Protein AF-A0A1I2QEJ7-F1 (afdb_monomer)

Nearest PDB structures (foldseek):
  2hfv-assembly1_A  TM=5.254E-01  e=1.452E+00  Pseudomonas aeruginosa
  4cnz-assembly2_F  TM=3.895E-01  e=4.460E-01  Azospirillum brasilense
  3ncp-assembly2_B  TM=3.970E-01  e=1.160E+00  Archaeoglobus fulgidus
  3ta1-assembly1_C  TM=3.202E-01  e=7.397E-01  Archaeoglobus fulgidus DSM 4304

Secondary structure (DSSP, 8-state):
--GGG---PPPPPP------------HHHHHHHHHHHHHHHHHT--SHHHHHHHHHHHHHHHHHS-GGGPPP-HHHHHHHHHHHHHHHHHHHTPEEEEEEETTTTEEEEEEE-TT-TT------B-HHHHHHHHHH-TT----HHHHHHHHHHHHHHHTT--HHHHHHHHHHHHHHHHTT-TTS---EEEEEEESSHHHHHHHHHHHHHTT-EEPTTSPPTT-----TT--EEEEEEE-SS--SHHHHHHHHHHHHHHHHHTTEEEEEEE-

Sequence (271 aa):
MDISDFKNFPPEPSMDEPEYVVSELTHGQATLRRRALATAEKLGLVALEDVDDYFFTSRDAWLENPREQRPDPSDLIATIAVIAGELLGQEALLSPYNYWDEETTKERYMLHNPQHPTGIEDLYFFPIEAVRQRWFEDGDTKGPRHWVENALKLIYGEVNADPAVLAEDRLELAELAARGNLEKRLRQTHSFEFRDRLNAIAAWEALSIHGWQLVEGQPALMDPVREMDELWSLKVYREDLPINAETIAAQRRVCSRVACNYYGLYEGWRL

Structure (mmCIF, N/CA/C/O backbone):
data_AF-A0A1I2QEJ7-F1
#
_entry.id   AF-A0A1I2QEJ7-F1
#
loop_
_atom_site.group_PDB
_atom_site.id
_atom_site.type_symbol
_atom_site.label_atom_id
_atom_site.label_alt_id
_atom_site.label_comp_id
_atom_site.label_asym_id
_atom_site.label_entity_id
_atom_site.label_seq_id
_atom_site.pdbx_PDB_ins_code
_atom_site.Cartn_x
_atom_site.Cartn_y
_atom_site.Cartn_z
_atom_site.occupancy
_atom_site.B_iso_or_equiv
_atom_site.auth_seq_id
_atom_site.auth_comp_id
_atom_site.auth_asym_id
_atom_site.auth_atom_id
_atom_site.pdbx_PDB_model_num
ATOM 1 N N . MET A 1 1 ? 24.298 -27.618 8.935 1.00 41.22 1 MET A N 1
ATOM 2 C CA . MET A 1 1 ? 24.908 -26.348 8.503 1.00 41.22 1 MET A CA 1
ATOM 3 C C . MET A 1 1 ? 25.017 -25.522 9.773 1.00 41.22 1 MET A C 1
ATOM 5 O O . MET A 1 1 ? 24.005 -25.376 10.446 1.00 41.22 1 MET A O 1
ATOM 9 N N . ASP A 1 2 ? 26.246 -25.236 10.197 1.00 27.92 2 ASP A N 1
ATOM 10 C CA . ASP A 1 2 ? 26.613 -24.764 11.541 1.00 27.92 2 ASP A CA 1
ATOM 11 C C . ASP A 1 2 ? 26.601 -23.221 11.590 1.00 27.92 2 ASP A C 1
ATOM 13 O O . ASP A 1 2 ? 26.910 -22.574 10.595 1.00 27.92 2 ASP A O 1
ATOM 17 N N . ILE A 1 3 ? 26.197 -22.633 12.719 1.00 32.03 3 ILE A N 1
ATOM 18 C CA . ILE A 1 3 ? 25.907 -21.188 12.899 1.00 32.03 3 ILE A CA 1
ATOM 19 C C . ILE A 1 3 ? 27.194 -20.389 13.229 1.00 32.03 3 ILE A C 1
ATOM 21 O O . ILE A 1 3 ? 27.174 -19.190 13.499 1.00 32.03 3 ILE A O 1
ATOM 25 N N . SER A 1 4 ? 28.353 -21.041 13.184 1.00 34.22 4 SER A N 1
ATOM 26 C CA . SER A 1 4 ? 29.649 -20.485 13.581 1.00 34.22 4 SER A CA 1
ATOM 27 C C . SER A 1 4 ? 30.378 -19.672 12.494 1.00 34.22 4 SER A C 1
ATOM 29 O O . SER A 1 4 ? 31.362 -19.010 12.821 1.00 34.22 4 SER A O 1
ATOM 31 N N . ASP A 1 5 ? 29.864 -19.612 11.260 1.00 34.69 5 ASP A N 1
ATOM 32 C CA . ASP A 1 5 ? 30.514 -18.919 10.129 1.00 34.69 5 ASP A CA 1
ATOM 33 C C . ASP A 1 5 ? 30.155 -17.417 9.978 1.00 34.69 5 ASP A C 1
ATOM 35 O O . ASP A 1 5 ? 30.657 -16.744 9.082 1.00 34.69 5 ASP A O 1
ATOM 39 N N . PHE A 1 6 ? 29.349 -16.837 10.878 1.00 34.75 6 PHE A N 1
ATOM 40 C CA . PHE A 1 6 ? 28.924 -15.419 10.828 1.00 34.75 6 PHE A CA 1
ATOM 41 C C . PHE A 1 6 ? 29.827 -14.433 11.598 1.00 34.75 6 PHE A C 1
ATOM 43 O O . PHE A 1 6 ? 29.385 -13.368 12.028 1.00 34.75 6 PHE A O 1
ATOM 50 N N . LYS A 1 7 ? 31.110 -14.751 11.795 1.00 36.19 7 LYS A N 1
ATOM 51 C CA . LYS A 1 7 ? 32.063 -13.839 12.450 1.00 36.19 7 LYS A CA 1
ATOM 52 C C . LYS A 1 7 ? 33.085 -13.302 11.463 1.00 36.19 7 LYS A C 1
ATOM 54 O O . LYS A 1 7 ? 34.201 -13.797 11.419 1.00 36.19 7 LYS A O 1
ATOM 59 N N . ASN A 1 8 ? 32.686 -12.278 10.715 1.00 34.03 8 ASN A N 1
ATOM 60 C CA . ASN A 1 8 ? 33.567 -11.248 10.157 1.00 34.03 8 ASN A CA 1
ATOM 61 C C . ASN A 1 8 ? 32.707 -10.019 9.827 1.00 34.03 8 ASN A C 1
ATOM 63 O O . ASN A 1 8 ? 32.404 -9.751 8.669 1.00 34.03 8 ASN A O 1
ATOM 67 N N . PHE A 1 9 ? 32.271 -9.299 10.863 1.00 31.75 9 PHE A N 1
ATOM 68 C CA . PHE A 1 9 ? 31.769 -7.941 10.669 1.00 31.75 9 PHE A CA 1
ATOM 69 C C . PHE A 1 9 ? 32.972 -7.015 10.414 1.00 31.75 9 PHE A C 1
ATOM 71 O O . PHE A 1 9 ? 33.969 -7.126 11.137 1.00 31.75 9 PHE A O 1
ATOM 78 N N . PRO A 1 10 ? 32.925 -6.136 9.398 1.00 32.69 10 PRO A N 1
ATOM 79 C CA . PRO A 1 10 ? 33.902 -5.062 9.260 1.00 32.69 10 PRO A CA 1
ATOM 80 C C . PRO A 1 10 ? 33.829 -4.119 10.478 1.00 32.69 10 PRO A C 1
ATOM 82 O O . PRO A 1 10 ? 32.818 -4.114 11.184 1.00 32.69 10 PRO A O 1
ATOM 85 N N . PRO A 1 11 ? 34.902 -3.360 10.770 1.00 35.91 11 PRO A N 1
ATOM 86 C CA . PRO A 1 11 ? 34.913 -2.429 11.895 1.00 35.91 11 PRO A CA 1
ATOM 87 C C . PRO A 1 11 ? 33.771 -1.414 11.773 1.00 35.91 11 PRO A C 1
ATOM 89 O O . PRO A 1 11 ? 33.460 -0.965 10.670 1.00 35.91 11 PRO A O 1
ATOM 92 N N . GLU A 1 12 ? 33.168 -1.068 12.912 1.00 34.44 12 GLU A N 1
ATOM 93 C CA . GLU A 1 12 ? 32.132 -0.037 13.005 1.00 34.44 12 GLU A CA 1
ATOM 94 C C . GLU A 1 12 ? 32.626 1.264 12.345 1.00 34.44 12 GLU A C 1
ATOM 96 O O . GLU A 1 12 ? 33.730 1.723 12.669 1.00 34.44 12 GLU A O 1
ATOM 101 N N . PRO A 1 13 ? 31.861 1.858 11.408 1.00 34.09 13 PRO A N 1
ATOM 102 C CA . PRO A 1 13 ? 32.210 3.159 10.860 1.00 34.09 13 PRO A CA 1
ATOM 103 C C . PRO A 1 13 ? 32.163 4.209 11.976 1.00 34.09 13 PRO A C 1
ATOM 105 O O . PRO A 1 13 ? 31.291 4.176 12.847 1.00 34.09 13 PRO A O 1
ATOM 108 N N . SER A 1 14 ? 33.136 5.123 11.975 1.00 34.66 14 SER A N 1
ATOM 109 C CA . SER A 1 14 ? 33.204 6.203 12.955 1.00 34.66 14 SER A CA 1
ATOM 110 C C . SER A 1 14 ? 31.951 7.072 12.878 1.00 34.66 14 SER A C 1
ATOM 112 O O . SER A 1 14 ? 31.493 7.426 11.794 1.00 34.66 14 SER A O 1
ATOM 114 N N . MET A 1 15 ? 31.415 7.430 14.046 1.00 33.62 15 MET A N 1
ATOM 115 C CA . MET A 1 15 ? 30.306 8.373 14.208 1.00 33.62 15 MET A CA 1
ATOM 116 C C . MET A 1 15 ? 30.767 9.818 13.980 1.00 33.62 15 MET A C 1
ATOM 118 O O . MET A 1 15 ? 30.670 10.655 14.875 1.00 33.62 15 MET A O 1
ATOM 122 N N . ASP A 1 16 ? 31.296 10.103 12.796 1.00 34.34 16 ASP A N 1
ATOM 123 C CA . ASP A 1 16 ? 31.292 11.466 12.283 1.00 34.34 16 ASP A CA 1
ATOM 124 C C . ASP A 1 16 ? 30.009 11.588 11.458 1.00 34.34 16 ASP A C 1
ATOM 126 O O . ASP A 1 16 ? 29.824 10.858 10.484 1.00 34.34 16 ASP A O 1
ATOM 130 N N . GLU A 1 17 ? 29.076 12.428 11.917 1.00 34.88 17 GLU A N 1
ATOM 131 C CA . GLU A 1 17 ? 27.811 12.687 11.223 1.00 34.88 17 GLU A CA 1
ATOM 132 C C . GLU A 1 17 ? 28.112 13.002 9.750 1.00 34.88 17 GLU A C 1
ATOM 134 O O . GLU A 1 17 ? 28.836 13.968 9.484 1.00 34.88 17 GLU A O 1
ATOM 139 N N . PRO A 1 18 ? 27.611 12.214 8.779 1.00 34.72 18 PRO A N 1
ATOM 140 C CA . PRO A 1 18 ? 27.784 12.582 7.390 1.00 34.72 18 PRO A CA 1
ATOM 141 C C . PRO A 1 18 ? 27.048 13.904 7.193 1.00 34.72 18 PRO A C 1
ATOM 143 O O . PRO A 1 18 ? 25.833 13.991 7.387 1.00 34.72 18 PRO A O 1
ATOM 146 N N . GLU A 1 19 ? 27.791 14.953 6.835 1.00 28.42 19 GLU A N 1
ATOM 147 C CA . GLU A 1 19 ? 27.208 16.165 6.280 1.00 28.42 19 GLU A CA 1
ATOM 148 C C . GLU A 1 19 ? 26.359 15.731 5.082 1.00 28.42 19 GLU A C 1
ATOM 150 O O . GLU A 1 19 ? 26.877 15.379 4.021 1.00 28.42 19 GLU A O 1
ATOM 155 N N . TYR A 1 20 ? 25.038 15.701 5.274 1.00 32.94 20 TYR A N 1
ATOM 156 C CA . TYR A 1 20 ? 24.072 15.448 4.218 1.00 32.94 20 TYR A CA 1
ATOM 157 C C . TYR A 1 20 ? 24.169 16.592 3.215 1.00 32.94 20 TYR A C 1
ATOM 159 O O . TYR A 1 20 ? 23.472 17.605 3.306 1.00 32.94 20 TYR A O 1
ATOM 167 N N . VAL A 1 21 ? 25.047 16.434 2.230 1.00 28.61 21 VAL A N 1
ATOM 168 C CA . VAL A 1 21 ? 25.004 17.243 1.025 1.00 28.61 21 VAL A CA 1
ATOM 169 C C . VAL A 1 21 ? 23.739 16.813 0.295 1.00 28.61 21 VAL A C 1
ATOM 171 O O . VAL A 1 21 ? 23.721 15.820 -0.429 1.00 28.61 21 VAL A O 1
ATOM 174 N N . VAL A 1 22 ? 22.656 17.566 0.502 1.00 33.12 22 VAL A N 1
ATOM 175 C CA . VAL A 1 22 ? 21.496 17.585 -0.395 1.00 33.12 22 VAL A CA 1
ATOM 176 C C . VAL A 1 22 ? 22.000 18.149 -1.722 1.00 33.12 22 VAL A C 1
ATOM 178 O O . VAL A 1 22 ? 21.891 19.336 -2.016 1.00 33.12 22 VAL A O 1
ATOM 181 N N . SER A 1 23 ? 22.679 17.292 -2.477 1.00 33.88 23 SER A N 1
ATOM 182 C CA . SER A 1 23 ? 23.228 17.593 -3.785 1.00 33.88 23 SER A CA 1
ATOM 183 C C . SER A 1 23 ? 22.056 17.764 -4.737 1.00 33.88 23 SER A C 1
ATOM 185 O O . SER A 1 23 ? 21.349 16.810 -5.062 1.00 33.88 23 SER A O 1
ATOM 187 N N . GLU A 1 24 ? 21.854 19.000 -5.173 1.00 32.59 24 GLU A N 1
ATOM 188 C CA . GLU A 1 24 ? 20.934 19.390 -6.230 1.00 32.59 24 GLU A CA 1
ATOM 189 C C . GLU A 1 24 ? 21.011 18.416 -7.424 1.00 32.59 24 GLU A C 1
ATOM 191 O O . GLU A 1 24 ? 22.036 18.309 -8.090 1.00 32.59 24 GLU A O 1
ATOM 196 N N . LEU A 1 25 ? 19.905 17.719 -7.706 1.00 41.44 25 LEU A N 1
ATOM 197 C CA . LEU A 1 25 ? 19.527 17.194 -9.027 1.00 41.44 25 LEU A CA 1
ATOM 198 C C . LEU A 1 25 ? 20.670 16.639 -9.909 1.00 41.44 25 LEU A C 1
ATOM 200 O O . LEU A 1 25 ? 21.097 17.285 -10.871 1.00 41.44 25 LEU A O 1
ATOM 204 N N . THR A 1 26 ? 21.036 15.367 -9.754 1.00 39.75 26 THR A N 1
ATOM 205 C CA . THR A 1 26 ? 21.699 14.638 -10.848 1.00 39.75 26 THR A CA 1
ATOM 206 C C . THR A 1 26 ? 20.655 14.222 -11.890 1.00 39.75 26 THR A C 1
ATOM 208 O O . THR A 1 26 ? 20.053 13.160 -11.842 1.00 39.75 26 THR A O 1
ATOM 211 N N . HIS A 1 27 ? 20.415 15.132 -12.836 1.00 48.50 27 HIS A N 1
ATOM 212 C CA . HIS A 1 27 ? 19.558 15.140 -14.040 1.00 48.50 27 HIS A CA 1
ATOM 213 C C . HIS A 1 27 ? 19.049 13.815 -14.686 1.00 48.50 27 HIS A C 1
ATOM 215 O O . HIS A 1 27 ? 18.082 13.860 -15.450 1.00 48.50 27 HIS A O 1
ATOM 221 N N . GLY A 1 28 ? 19.663 12.652 -14.452 1.00 51.22 28 GLY A N 1
ATOM 222 C CA . GLY A 1 28 ? 19.376 11.387 -15.139 1.00 51.22 28 GLY A CA 1
ATOM 223 C C . GLY A 1 28 ? 18.109 10.668 -14.661 1.00 51.22 28 GLY A C 1
ATOM 224 O O . GLY A 1 28 ? 17.221 10.396 -15.472 1.00 51.22 28 GLY A O 1
ATOM 225 N N . GLN A 1 29 ? 17.971 10.386 -13.359 1.00 51.00 29 GLN A N 1
ATOM 226 C CA . GLN A 1 29 ? 16.842 9.585 -12.855 1.00 51.00 29 GLN A CA 1
ATOM 227 C C . GLN A 1 29 ? 15.566 10.385 -12.593 1.00 51.00 29 GLN A C 1
ATOM 229 O O . GLN A 1 29 ? 14.473 9.873 -12.824 1.00 51.00 29 GLN A O 1
ATOM 234 N N . ALA A 1 30 ? 15.667 11.675 -12.256 1.00 57.03 30 ALA A N 1
ATOM 235 C CA . ALA A 1 30 ? 14.510 12.575 -12.296 1.00 57.03 30 ALA A CA 1
ATOM 236 C C . ALA A 1 30 ? 13.881 12.620 -13.707 1.00 57.03 30 ALA A C 1
ATOM 238 O O . ALA A 1 30 ? 12.660 12.714 -13.856 1.00 57.03 30 ALA A O 1
ATOM 239 N N . THR A 1 31 ? 14.712 12.490 -14.750 1.00 68.88 31 THR A N 1
ATOM 240 C CA . THR A 1 31 ? 14.261 12.365 -16.141 1.00 68.88 31 THR A CA 1
ATOM 241 C C . THR A 1 31 ? 13.668 10.984 -16.423 1.00 68.88 31 THR A C 1
ATOM 243 O O . THR A 1 31 ? 12.624 10.910 -17.068 1.00 68.88 31 THR A O 1
ATOM 246 N N . LEU A 1 32 ? 14.277 9.904 -15.923 1.00 71.44 32 LEU A N 1
ATOM 247 C CA . LEU A 1 32 ? 13.747 8.540 -16.037 1.00 71.44 32 LEU A CA 1
ATOM 248 C C . LEU A 1 32 ? 12.362 8.416 -15.391 1.00 71.44 32 LEU A C 1
ATOM 250 O O . LEU A 1 32 ? 11.426 7.993 -16.060 1.00 71.44 32 LEU A O 1
ATOM 254 N N . ARG A 1 33 ? 12.204 8.864 -14.138 1.00 76.88 33 ARG A N 1
ATOM 255 C CA . ARG A 1 33 ? 10.925 8.843 -13.420 1.00 76.88 33 ARG A CA 1
ATOM 256 C C . ARG A 1 33 ? 9.857 9.638 -14.161 1.00 76.88 33 ARG A C 1
ATOM 258 O O . ARG A 1 33 ? 8.766 9.135 -14.403 1.00 76.88 33 ARG A O 1
ATOM 265 N N . ARG A 1 34 ? 10.186 10.855 -14.608 1.00 79.88 34 ARG A N 1
ATOM 266 C CA . ARG A 1 34 ? 9.265 11.692 -15.393 1.00 79.88 34 ARG A CA 1
ATOM 267 C C . ARG A 1 34 ? 8.860 11.029 -16.714 1.00 79.88 34 ARG A C 1
ATOM 269 O O . ARG A 1 34 ? 7.690 11.076 -17.078 1.00 79.88 34 ARG A O 1
ATOM 276 N N . ARG A 1 35 ? 9.804 10.411 -17.432 1.00 81.81 35 ARG A N 1
ATOM 277 C CA . ARG A 1 35 ? 9.529 9.678 -18.682 1.00 81.81 35 ARG A CA 1
ATOM 278 C C . ARG A 1 35 ? 8.679 8.437 -18.437 1.00 81.81 35 ARG A C 1
ATOM 280 O O . ARG A 1 35 ? 7.767 8.186 -19.219 1.00 81.81 35 ARG A O 1
ATOM 287 N N . ALA A 1 36 ? 8.953 7.696 -17.369 1.00 84.12 36 ALA A N 1
ATOM 288 C CA . ALA A 1 36 ? 8.190 6.516 -16.994 1.00 84.12 36 ALA A CA 1
ATOM 289 C C . ALA A 1 36 ? 6.745 6.886 -16.641 1.00 84.12 36 ALA A C 1
ATOM 291 O O . ALA A 1 36 ? 5.826 6.284 -17.180 1.00 84.12 36 ALA A O 1
ATOM 292 N N . LEU A 1 37 ? 6.538 7.946 -15.854 1.00 82.81 37 LEU A N 1
ATOM 293 C CA . LEU A 1 37 ? 5.203 8.459 -15.528 1.00 82.81 37 LEU A CA 1
ATOM 294 C C . LEU A 1 37 ? 4.441 8.950 -16.768 1.00 82.81 37 LEU A C 1
ATOM 296 O O . LEU A 1 37 ? 3.285 8.587 -16.960 1.00 82.81 37 LEU A O 1
ATOM 300 N N . ALA A 1 38 ? 5.095 9.699 -17.662 1.00 84.88 38 ALA A N 1
ATOM 301 C CA . ALA A 1 38 ? 4.485 10.107 -18.931 1.00 84.88 38 ALA A CA 1
ATOM 302 C C . ALA A 1 38 ? 4.143 8.904 -19.832 1.00 84.88 38 ALA A C 1
ATOM 304 O O . ALA A 1 38 ? 3.171 8.926 -20.586 1.00 84.88 38 ALA A O 1
ATOM 305 N N . THR A 1 39 ? 4.948 7.840 -19.762 1.00 84.69 39 THR A N 1
ATOM 306 C CA . THR A 1 39 ? 4.696 6.586 -20.481 1.00 84.69 39 THR A CA 1
ATOM 307 C C . THR A 1 39 ? 3.512 5.840 -19.873 1.00 84.69 39 THR A C 1
ATOM 309 O O . THR A 1 39 ? 2.653 5.388 -20.623 1.00 84.69 39 THR A O 1
ATOM 312 N N . ALA A 1 40 ? 3.421 5.778 -18.543 1.00 83.38 40 ALA A N 1
ATOM 313 C CA . ALA A 1 40 ? 2.294 5.193 -17.824 1.00 83.38 40 ALA A CA 1
ATOM 314 C C . ALA A 1 40 ? 0.979 5.875 -18.201 1.00 83.38 40 ALA A C 1
ATOM 316 O O . ALA A 1 40 ? 0.029 5.201 -18.582 1.00 83.38 40 ALA A O 1
ATOM 317 N N . GLU A 1 41 ? 0.959 7.211 -18.193 1.00 84.94 41 GLU A N 1
ATOM 318 C CA . GLU A 1 41 ? -0.208 8.003 -18.586 1.00 84.94 41 GLU A CA 1
ATOM 319 C C . GLU A 1 41 ? -0.618 7.718 -20.037 1.00 84.94 41 GLU A C 1
ATOM 321 O O . GLU A 1 41 ? -1.783 7.442 -20.317 1.00 84.94 41 GLU A O 1
ATOM 326 N N . LYS A 1 42 ? 0.345 7.708 -20.967 1.00 90.19 42 LYS A N 1
ATOM 327 C CA . LYS A 1 42 ? 0.084 7.427 -22.387 1.00 90.19 42 LYS A CA 1
ATOM 328 C C . LYS A 1 42 ? -0.446 6.010 -22.628 1.00 90.19 42 LYS A C 1
ATOM 330 O O . LYS A 1 42 ? -1.230 5.807 -23.553 1.00 90.19 42 LYS A O 1
AT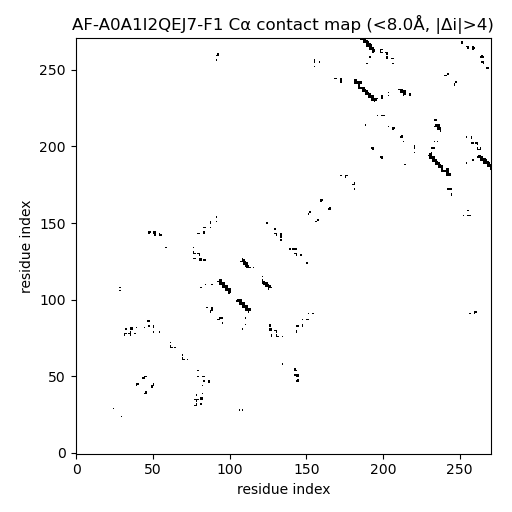OM 335 N N . LEU A 1 43 ? 0.035 5.040 -21.857 1.00 85.50 43 LEU A N 1
ATOM 336 C CA . LEU A 1 43 ? -0.336 3.631 -21.974 1.00 85.50 43 LEU A CA 1
ATOM 337 C C . LEU A 1 43 ? -1.557 3.258 -21.118 1.00 85.50 43 LEU A C 1
ATOM 339 O O . LEU A 1 43 ? -2.055 2.147 -21.254 1.00 85.50 43 LEU A O 1
ATOM 343 N N . GLY A 1 44 ? -2.052 4.169 -20.274 1.00 87.44 44 GLY A N 1
ATOM 344 C CA . GLY A 1 44 ? -3.167 3.906 -19.365 1.00 87.44 44 GLY A CA 1
ATOM 345 C C . GLY A 1 44 ? -2.820 2.951 -18.220 1.00 87.44 44 GLY A C 1
ATOM 346 O O . GLY A 1 44 ? -3.709 2.273 -17.724 1.00 87.44 44 GLY A O 1
ATOM 347 N N . LEU A 1 45 ? -1.551 2.886 -17.806 1.00 87.44 45 LEU A N 1
ATOM 348 C CA . LEU A 1 45 ? -1.085 2.011 -16.725 1.00 87.44 45 LEU A CA 1
ATOM 349 C C . LEU A 1 45 ? -1.403 2.649 -15.368 1.00 87.44 45 LEU A C 1
ATOM 351 O O . LEU A 1 45 ? -0.554 3.318 -14.775 1.00 87.44 45 LEU A O 1
ATOM 355 N N . VAL A 1 46 ? -2.648 2.497 -14.918 1.00 84.06 46 VAL A N 1
ATOM 356 C CA . VAL A 1 46 ? -3.165 3.131 -13.691 1.00 84.06 46 VAL A CA 1
ATOM 357 C C . VAL A 1 46 ? -3.372 2.140 -12.547 1.00 84.06 46 VAL A C 1
ATOM 359 O O . VAL A 1 46 ? -3.511 2.566 -11.402 1.00 84.06 46 VAL A O 1
ATOM 362 N N . ALA A 1 47 ? -3.370 0.837 -12.836 1.00 86.81 47 ALA A N 1
ATOM 363 C CA . ALA A 1 47 ? -3.484 -0.233 -11.854 1.00 86.81 47 ALA A CA 1
ATOM 364 C C . ALA A 1 47 ? -2.337 -1.251 -11.979 1.00 86.81 47 ALA A C 1
ATOM 366 O O . ALA A 1 47 ? -1.660 -1.344 -13.004 1.00 86.81 47 ALA A O 1
ATOM 367 N N . LEU A 1 48 ? -2.115 -2.040 -10.921 1.00 87.69 48 LEU A N 1
ATOM 368 C CA . LEU A 1 48 ? -1.071 -3.075 -10.908 1.00 87.69 48 LEU A CA 1
ATOM 369 C C . LEU A 1 48 ? -1.346 -4.185 -11.926 1.00 87.69 48 LEU A C 1
ATOM 371 O O . LEU A 1 48 ? -0.403 -4.750 -12.469 1.00 87.69 48 LEU A O 1
ATOM 375 N N . GLU A 1 49 ? -2.620 -4.479 -12.187 1.00 90.00 49 GLU A N 1
ATOM 376 C CA . GLU A 1 49 ? -3.069 -5.370 -13.256 1.00 90.00 49 GLU A CA 1
ATOM 377 C C . GLU A 1 49 ? -2.514 -4.936 -14.617 1.00 90.00 49 GLU A C 1
ATOM 379 O O . GLU A 1 49 ? -1.890 -5.738 -15.308 1.00 90.00 49 GLU A O 1
ATOM 384 N N . ASP A 1 50 ? -2.663 -3.653 -14.960 1.00 90.31 50 ASP A N 1
ATOM 385 C CA . ASP A 1 50 ? -2.204 -3.110 -16.242 1.00 90.31 50 ASP A CA 1
ATOM 386 C C . ASP A 1 50 ? -0.674 -3.198 -16.365 1.00 90.31 50 ASP A C 1
ATOM 388 O O . ASP A 1 50 ? -0.126 -3.476 -17.434 1.00 90.31 50 ASP A O 1
ATOM 392 N N . VAL A 1 51 ? 0.034 -2.965 -15.253 1.00 92.44 51 VAL A N 1
ATOM 393 C CA . VAL A 1 51 ? 1.499 -3.048 -15.188 1.00 92.44 51 VAL A CA 1
ATOM 394 C C . VAL A 1 51 ? 1.989 -4.484 -15.380 1.00 92.44 51 VAL A C 1
ATOM 396 O O . VAL A 1 51 ? 2.980 -4.689 -16.084 1.00 92.44 51 VAL A O 1
ATOM 399 N N . ASP A 1 52 ? 1.308 -5.470 -14.794 1.00 93.62 52 ASP A N 1
ATOM 400 C CA . ASP A 1 52 ? 1.610 -6.893 -14.987 1.00 93.62 52 ASP A CA 1
ATOM 401 C C . ASP A 1 52 ? 1.373 -7.323 -16.437 1.00 93.62 52 ASP A C 1
ATOM 403 O O . ASP A 1 52 ? 2.262 -7.916 -17.052 1.00 93.62 52 ASP A O 1
ATOM 407 N N . ASP A 1 53 ? 0.219 -6.974 -17.009 1.00 93.06 53 ASP A N 1
ATOM 408 C CA . ASP A 1 53 ? -0.113 -7.296 -18.399 1.00 93.06 53 ASP A CA 1
ATOM 409 C C . ASP A 1 53 ? 0.914 -6.693 -19.367 1.00 93.06 53 ASP A C 1
ATOM 411 O O . ASP A 1 53 ? 1.403 -7.365 -20.285 1.00 93.06 53 ASP A O 1
ATOM 415 N N . TYR A 1 54 ? 1.306 -5.437 -19.131 1.00 94.69 54 TYR A N 1
ATOM 416 C CA . TYR A 1 54 ? 2.346 -4.772 -19.909 1.00 94.69 54 TYR A CA 1
ATOM 417 C C . TYR A 1 54 ? 3.721 -5.430 -19.729 1.00 94.69 54 TYR A C 1
ATOM 419 O O . TYR A 1 54 ? 4.453 -5.595 -20.711 1.00 94.69 54 TYR A O 1
ATOM 427 N N . PHE A 1 55 ? 4.074 -5.839 -18.506 1.00 94.81 55 PHE A N 1
ATOM 428 C CA . PHE A 1 55 ? 5.315 -6.559 -18.219 1.00 94.81 55 PHE A CA 1
ATOM 429 C C . PHE A 1 55 ? 5.385 -7.883 -18.979 1.00 94.81 55 PHE A C 1
ATOM 431 O O . PHE A 1 55 ? 6.360 -8.106 -19.699 1.00 94.81 55 PHE A O 1
ATOM 438 N N . PHE A 1 56 ? 4.362 -8.736 -18.870 1.00 94.06 56 PHE A N 1
ATOM 439 C CA . PHE A 1 56 ? 4.363 -10.045 -19.525 1.00 94.06 56 PHE A CA 1
ATOM 440 C C . PHE A 1 56 ? 4.355 -9.911 -21.044 1.00 94.06 56 PHE A C 1
ATOM 442 O O . PHE A 1 56 ? 5.197 -10.510 -21.705 1.00 94.06 56 PHE A O 1
ATOM 449 N N . THR A 1 57 ? 3.509 -9.036 -21.595 1.00 93.94 57 THR A N 1
ATOM 450 C CA . THR A 1 57 ? 3.461 -8.791 -23.045 1.00 93.94 57 THR A CA 1
ATOM 451 C C . THR A 1 57 ? 4.815 -8.320 -23.584 1.00 93.94 57 THR A C 1
ATOM 453 O O . THR A 1 57 ? 5.299 -8.816 -24.602 1.00 93.94 57 THR A O 1
ATOM 456 N N . SER A 1 58 ? 5.460 -7.376 -22.890 1.00 93.75 58 SER A N 1
ATOM 457 C CA . SER A 1 58 ? 6.761 -6.836 -23.304 1.00 93.75 58 SER A CA 1
ATOM 458 C C . SER A 1 58 ? 7.881 -7.867 -23.171 1.00 93.75 58 SER A C 1
ATOM 460 O O . SER A 1 58 ? 8.760 -7.947 -24.032 1.00 93.75 58 SER A O 1
ATOM 462 N N . ARG A 1 59 ? 7.860 -8.659 -22.095 1.00 92.88 59 ARG A N 1
ATOM 463 C CA . ARG A 1 59 ? 8.843 -9.714 -21.846 1.00 92.88 59 ARG A CA 1
ATOM 464 C C . ARG A 1 59 ? 8.720 -10.841 -22.863 1.00 92.88 59 ARG A C 1
ATOM 466 O O . ARG A 1 59 ? 9.742 -11.276 -23.386 1.00 92.88 59 ARG A O 1
ATOM 473 N N . ASP A 1 60 ? 7.509 -11.278 -23.178 1.00 92.44 60 ASP A N 1
ATOM 474 C CA . ASP A 1 60 ? 7.274 -12.356 -24.138 1.00 92.44 60 ASP A CA 1
ATOM 475 C C . ASP A 1 60 ? 7.733 -11.938 -25.540 1.00 92.44 60 ASP A C 1
ATOM 477 O O . ASP A 1 60 ? 8.535 -12.640 -26.156 1.00 92.44 60 ASP A O 1
ATOM 481 N N . ALA A 1 61 ? 7.372 -10.728 -25.984 1.00 92.81 61 ALA A N 1
ATOM 482 C CA . ALA A 1 61 ? 7.876 -10.161 -27.237 1.00 92.81 61 ALA A CA 1
ATOM 483 C C . ALA A 1 61 ? 9.415 -10.040 -27.253 1.00 92.81 61 ALA A C 1
ATOM 485 O O . ALA A 1 61 ? 10.071 -10.256 -28.274 1.00 92.81 61 ALA A O 1
ATOM 486 N N . TRP A 1 62 ? 10.034 -9.719 -26.113 1.00 93.19 62 TRP A N 1
ATOM 487 C CA . TRP A 1 62 ? 11.491 -9.706 -25.985 1.00 93.19 62 TRP A CA 1
ATOM 488 C C . TRP A 1 62 ? 12.096 -11.115 -26.093 1.00 93.19 62 TRP A C 1
ATOM 490 O O . TRP A 1 62 ? 13.122 -11.296 -26.753 1.00 93.19 62 TRP A O 1
ATOM 500 N N . LEU A 1 63 ? 11.457 -12.125 -25.497 1.00 90.38 63 LEU A N 1
ATOM 501 C CA . LEU A 1 63 ? 11.902 -13.520 -25.528 1.00 90.38 63 LEU A CA 1
ATOM 502 C C . LEU A 1 63 ? 11.774 -14.168 -26.913 1.00 90.38 63 LEU A C 1
ATOM 504 O O . LEU A 1 63 ? 12.608 -15.023 -27.230 1.00 90.38 63 LEU A O 1
ATOM 508 N N . GLU A 1 64 ? 10.806 -13.737 -27.731 1.00 92.50 64 GLU A N 1
ATOM 509 C CA . GLU A 1 64 ? 10.630 -14.159 -29.132 1.00 92.50 64 GLU A CA 1
ATOM 510 C C . GLU A 1 64 ? 11.841 -13.818 -30.014 1.00 92.50 64 GLU A C 1
ATOM 512 O O . GLU A 1 64 ? 12.112 -14.505 -31.003 1.00 92.50 64 GLU A O 1
ATOM 517 N N . ASN A 1 65 ? 12.612 -12.791 -29.647 1.00 91.19 65 ASN A N 1
ATOM 518 C CA . ASN A 1 65 ? 13.841 -12.458 -30.353 1.00 91.19 65 ASN A CA 1
ATOM 519 C C . ASN A 1 65 ? 14.934 -13.505 -30.050 1.00 91.19 65 ASN A C 1
ATOM 521 O O . ASN A 1 65 ? 15.143 -13.866 -28.880 1.00 91.19 65 ASN A O 1
ATOM 525 N N . PRO A 1 66 ? 15.697 -13.960 -31.068 1.00 90.81 66 PRO A N 1
ATOM 526 C CA . PRO A 1 66 ? 16.858 -14.819 -30.858 1.00 90.81 66 PRO A CA 1
ATOM 527 C C . PRO A 1 66 ? 17.806 -14.210 -29.825 1.00 90.81 66 PRO A C 1
ATOM 529 O O . PRO A 1 66 ? 18.033 -13.004 -29.844 1.00 90.81 66 PRO A O 1
ATOM 532 N N . ARG A 1 67 ? 18.392 -15.031 -28.943 1.00 87.75 67 ARG A N 1
ATOM 533 C CA . ARG A 1 67 ? 19.179 -14.563 -27.783 1.00 87.75 67 ARG A CA 1
ATOM 534 C C . ARG A 1 67 ? 20.239 -13.507 -28.127 1.00 87.75 67 ARG A C 1
ATOM 536 O O . ARG A 1 67 ? 20.429 -12.579 -27.354 1.00 87.75 67 ARG A O 1
ATOM 543 N N . GLU A 1 68 ? 20.901 -13.643 -29.273 1.00 91.00 68 GLU A N 1
ATOM 544 C CA . GLU A 1 68 ? 21.952 -12.729 -29.755 1.00 91.00 68 GLU A CA 1
ATOM 545 C C . GLU A 1 68 ? 21.416 -11.406 -30.330 1.00 91.00 68 GLU A C 1
ATOM 547 O O . GLU A 1 68 ? 22.172 -10.454 -30.492 1.00 91.00 68 GLU A O 1
ATOM 552 N N . GLN A 1 69 ? 20.122 -11.344 -30.648 1.00 91.62 69 GLN A N 1
ATOM 553 C CA . GLN A 1 69 ? 19.443 -10.197 -31.262 1.00 91.62 69 GLN A CA 1
ATOM 554 C C . GLN A 1 69 ? 18.514 -9.470 -30.286 1.00 91.62 69 GLN A C 1
ATOM 556 O O . GLN A 1 69 ? 17.854 -8.503 -30.663 1.00 91.62 69 GLN A O 1
ATOM 561 N N . ARG A 1 70 ? 18.434 -9.937 -29.036 1.00 89.12 70 ARG A N 1
ATOM 562 C CA . ARG A 1 70 ? 17.587 -9.317 -28.021 1.00 89.12 70 ARG A CA 1
ATOM 563 C C . ARG A 1 70 ? 18.078 -7.893 -27.744 1.00 89.12 70 ARG A C 1
ATOM 565 O O . ARG A 1 70 ? 19.243 -7.733 -27.374 1.00 89.12 70 ARG A O 1
ATOM 572 N N . PRO A 1 71 ? 17.223 -6.866 -27.899 1.00 90.19 71 PRO A N 1
ATOM 573 C CA . PRO A 1 71 ? 17.589 -5.512 -27.507 1.00 90.19 71 PRO A CA 1
ATOM 574 C C . PRO A 1 71 ? 17.815 -5.452 -25.991 1.00 90.19 71 PRO A C 1
ATOM 576 O O . PRO A 1 71 ? 17.284 -6.280 -25.251 1.00 90.19 71 PRO A O 1
ATOM 579 N N . ASP A 1 72 ? 18.588 -4.483 -25.507 1.00 88.56 72 ASP A N 1
ATOM 580 C CA . ASP A 1 72 ? 18.754 -4.273 -24.065 1.00 88.56 72 ASP A CA 1
ATOM 581 C C . ASP A 1 72 ? 17.401 -3.884 -23.429 1.00 88.56 72 ASP A C 1
ATOM 583 O O . ASP A 1 72 ? 16.830 -2.859 -23.811 1.00 88.56 72 ASP A O 1
ATOM 587 N N . PRO A 1 73 ? 16.854 -4.673 -22.479 1.00 90.56 73 PRO A N 1
ATOM 588 C CA . PRO A 1 73 ? 15.563 -4.380 -21.864 1.00 90.56 73 PRO A CA 1
ATOM 589 C C . PRO A 1 73 ? 15.651 -3.346 -20.730 1.00 90.56 73 PRO A C 1
ATOM 591 O O . PRO A 1 73 ? 14.635 -3.071 -20.096 1.00 90.56 73 PRO A O 1
ATOM 594 N N . SER A 1 74 ? 16.830 -2.787 -20.433 1.00 85.50 74 SER A N 1
ATOM 595 C CA . SER A 1 74 ? 17.054 -1.946 -19.247 1.00 85.50 74 SER A CA 1
ATOM 596 C C . SER A 1 74 ? 16.074 -0.773 -19.128 1.00 85.50 74 SER A C 1
ATOM 598 O O . SER A 1 74 ? 15.530 -0.557 -18.047 1.00 85.50 74 SER A O 1
ATOM 600 N N . ASP A 1 75 ? 15.773 -0.070 -20.224 1.00 83.69 75 ASP A N 1
ATOM 601 C CA . ASP A 1 75 ? 14.821 1.053 -20.216 1.00 83.69 75 ASP A CA 1
ATOM 602 C C . ASP A 1 75 ? 13.373 0.602 -19.954 1.00 83.69 75 ASP A C 1
ATOM 604 O O . ASP A 1 75 ? 12.619 1.289 -19.258 1.00 83.69 75 ASP A O 1
ATOM 608 N N . LEU A 1 76 ? 12.981 -0.567 -20.477 1.00 88.00 76 LEU A N 1
ATOM 609 C CA . LEU A 1 76 ? 11.663 -1.161 -20.231 1.00 88.00 76 LEU A CA 1
ATOM 610 C C . LEU A 1 76 ? 11.531 -1.594 -18.771 1.00 88.00 76 LEU A C 1
ATOM 612 O O . LEU A 1 76 ? 10.560 -1.227 -18.112 1.00 88.00 76 LEU A O 1
ATOM 616 N N . ILE A 1 77 ? 12.533 -2.311 -18.255 1.00 88.88 77 ILE A N 1
ATOM 617 C CA . ILE A 1 77 ? 12.598 -2.743 -16.853 1.00 88.88 77 ILE A CA 1
ATOM 618 C C . ILE A 1 77 ? 12.515 -1.529 -15.930 1.00 88.88 77 ILE A C 1
ATOM 620 O O . ILE A 1 77 ? 11.701 -1.516 -15.012 1.00 88.88 77 ILE A O 1
ATOM 624 N N . ALA A 1 78 ? 13.318 -0.497 -16.191 1.00 84.62 78 ALA A N 1
ATOM 625 C CA . ALA A 1 78 ? 13.337 0.719 -15.393 1.00 84.62 78 ALA A CA 1
ATOM 626 C C . ALA A 1 78 ? 11.989 1.453 -15.425 1.00 84.62 78 ALA A C 1
ATOM 628 O O . ALA A 1 78 ? 11.513 1.912 -14.389 1.00 84.62 78 ALA A O 1
ATOM 629 N N . THR A 1 79 ? 11.343 1.522 -16.592 1.00 86.31 79 THR A N 1
ATOM 630 C CA . THR A 1 79 ? 10.017 2.136 -16.735 1.00 86.31 79 THR A CA 1
ATOM 631 C C . THR A 1 79 ? 8.968 1.386 -15.919 1.00 86.31 79 THR A C 1
ATOM 633 O O . THR A 1 79 ? 8.281 1.998 -15.107 1.00 86.31 79 THR A O 1
ATOM 636 N N . ILE A 1 80 ? 8.881 0.063 -16.077 1.00 91.62 80 ILE A N 1
ATOM 637 C CA . ILE A 1 80 ? 7.929 -0.784 -15.342 1.00 91.62 80 ILE A CA 1
ATOM 638 C C . ILE A 1 80 ? 8.177 -0.691 -13.834 1.00 91.62 80 ILE A C 1
ATOM 640 O O . ILE A 1 80 ? 7.235 -0.544 -13.060 1.00 91.62 80 ILE A O 1
ATOM 644 N N . ALA A 1 81 ? 9.442 -0.730 -13.420 1.00 89.19 81 ALA A N 1
ATOM 645 C CA . ALA A 1 81 ? 9.845 -0.622 -12.027 1.00 89.19 81 ALA A CA 1
ATOM 646 C C . ALA A 1 81 ? 9.437 0.703 -11.388 1.00 89.19 81 ALA A C 1
ATOM 648 O O . ALA A 1 81 ? 8.908 0.697 -10.279 1.00 89.19 81 ALA A O 1
ATOM 649 N N . VAL A 1 82 ? 9.652 1.828 -12.078 1.00 86.12 82 VAL A N 1
ATOM 650 C CA . VAL A 1 82 ? 9.195 3.128 -11.581 1.00 86.12 82 VAL A CA 1
ATOM 651 C C . VAL A 1 82 ? 7.682 3.115 -11.420 1.00 86.12 82 VAL A C 1
ATOM 653 O O . VAL A 1 82 ? 7.199 3.492 -10.366 1.00 86.12 82 VAL A O 1
ATOM 656 N N . ILE A 1 83 ? 6.926 2.644 -12.411 1.00 89.75 83 ILE A N 1
ATOM 657 C CA . ILE A 1 83 ? 5.458 2.662 -12.343 1.00 89.75 83 ILE A CA 1
ATOM 658 C C . ILE A 1 83 ? 4.954 1.780 -11.194 1.00 89.75 83 ILE A C 1
ATOM 660 O O . ILE A 1 83 ? 4.157 2.232 -10.377 1.00 89.75 83 ILE A O 1
ATOM 664 N N . ALA A 1 84 ? 5.460 0.549 -11.084 1.00 90.00 84 ALA A N 1
ATOM 665 C CA . ALA A 1 84 ? 5.114 -0.356 -9.991 1.00 90.00 84 ALA A CA 1
ATOM 666 C C . ALA A 1 84 ? 5.494 0.229 -8.620 1.00 90.00 84 ALA A C 1
ATOM 668 O O . ALA A 1 84 ? 4.735 0.105 -7.661 1.00 90.00 84 ALA A O 1
ATOM 669 N N . GLY A 1 85 ? 6.653 0.886 -8.530 1.00 87.81 85 GLY A N 1
ATOM 670 C CA . GLY A 1 85 ? 7.102 1.553 -7.316 1.00 87.81 85 GLY A CA 1
ATOM 671 C C . GLY A 1 85 ? 6.265 2.779 -6.952 1.00 87.81 85 GLY A C 1
ATOM 672 O O . GLY A 1 85 ? 5.953 2.962 -5.785 1.00 87.81 85 GLY A O 1
ATOM 673 N N . GLU A 1 86 ? 5.822 3.574 -7.923 1.00 85.38 86 GLU A N 1
ATOM 674 C CA . GLU A 1 86 ? 4.915 4.700 -7.681 1.00 85.38 86 GLU A CA 1
ATOM 675 C C . GLU A 1 86 ? 3.544 4.219 -7.205 1.00 85.38 86 GLU A C 1
ATOM 677 O O . GLU A 1 86 ? 2.992 4.806 -6.282 1.00 85.38 86 GLU A O 1
ATOM 682 N N . LEU A 1 87 ? 3.018 3.127 -7.768 1.00 85.31 87 LEU A N 1
ATOM 683 C CA . LEU A 1 87 ? 1.771 2.517 -7.297 1.00 85.31 87 LEU A CA 1
ATOM 684 C C . LEU A 1 87 ? 1.915 1.968 -5.870 1.00 85.31 87 LEU A C 1
ATOM 686 O O . LEU A 1 87 ? 1.045 2.197 -5.033 1.00 85.31 87 LEU A O 1
ATOM 690 N N . LEU A 1 88 ? 3.037 1.309 -5.559 1.00 84.19 88 LEU A N 1
ATOM 691 C CA . LEU A 1 88 ? 3.365 0.901 -4.190 1.00 84.19 88 LEU A CA 1
ATOM 692 C C . LEU A 1 88 ? 3.493 2.117 -3.260 1.00 84.19 88 LEU A C 1
ATOM 694 O O . LEU A 1 88 ? 2.958 2.099 -2.158 1.00 84.19 88 LEU A O 1
ATOM 698 N N . GLY A 1 89 ? 4.175 3.174 -3.698 1.00 79.50 89 GLY A N 1
ATOM 699 C CA . GLY A 1 89 ? 4.360 4.407 -2.940 1.00 79.50 89 GLY A CA 1
ATOM 700 C C . GLY A 1 89 ? 3.053 5.157 -2.701 1.00 79.50 89 GLY A C 1
ATOM 701 O O . GLY A 1 89 ? 2.868 5.703 -1.624 1.00 79.50 89 GLY A O 1
ATOM 702 N N . GLN A 1 90 ? 2.116 5.135 -3.647 1.00 78.06 90 GLN A N 1
ATOM 703 C CA . GLN A 1 90 ? 0.774 5.691 -3.468 1.00 78.06 90 GLN A CA 1
ATOM 704 C C . GLN A 1 90 ? -0.055 4.873 -2.480 1.00 78.06 90 GLN A C 1
ATOM 706 O O . GLN A 1 90 ? -0.692 5.452 -1.605 1.00 78.06 90 GLN A O 1
ATOM 711 N N . GLU A 1 91 ? -0.035 3.543 -2.598 1.00 76.50 91 GLU A N 1
ATOM 712 C CA . GLU A 1 91 ? -0.803 2.673 -1.706 1.00 76.50 91 GLU A CA 1
ATOM 713 C C . GLU A 1 91 ? -0.245 2.743 -0.276 1.00 76.50 91 GLU A C 1
ATOM 715 O O . GLU A 1 91 ? -0.988 2.998 0.669 1.00 76.50 91 GLU A O 1
ATOM 720 N N . ALA A 1 92 ? 1.072 2.594 -0.113 1.00 71.19 92 ALA A N 1
ATOM 721 C CA . ALA A 1 92 ? 1.757 2.523 1.178 1.00 71.19 92 ALA A CA 1
ATOM 722 C C . ALA A 1 92 ? 2.354 3.845 1.686 1.00 71.19 92 ALA A C 1
ATOM 724 O O . ALA A 1 92 ? 3.023 3.844 2.719 1.00 71.19 92 ALA A O 1
ATOM 725 N N . LEU A 1 93 ? 2.120 4.955 0.981 1.00 65.50 93 LEU A N 1
ATOM 726 C CA . LEU A 1 93 ? 2.641 6.298 1.293 1.00 65.50 93 LEU A CA 1
ATOM 727 C C . LEU A 1 93 ? 4.151 6.365 1.454 1.00 65.50 93 LEU A C 1
ATOM 729 O O . LEU A 1 93 ? 4.696 7.136 2.252 1.00 65.50 93 LEU A O 1
ATOM 733 N N . LEU A 1 94 ? 4.841 5.536 0.692 1.00 72.06 94 LEU A N 1
ATOM 734 C CA . LEU A 1 94 ? 6.279 5.605 0.658 1.00 72.06 94 LEU A CA 1
ATOM 735 C C . LEU A 1 94 ? 6.672 6.815 -0.176 1.00 72.06 94 LEU A C 1
ATOM 737 O O . LEU A 1 94 ? 6.153 7.048 -1.269 1.00 72.06 94 LEU A O 1
ATOM 741 N N . SER A 1 95 ? 7.614 7.583 0.347 1.00 69.38 95 SER A N 1
ATOM 742 C CA . SER A 1 95 ? 8.218 8.656 -0.419 1.00 69.38 95 SER A CA 1
ATOM 743 C C . SER A 1 95 ? 9.263 8.052 -1.356 1.00 69.38 95 SER A C 1
ATOM 745 O O . SER A 1 95 ? 10.023 7.174 -0.942 1.00 69.38 95 SER A O 1
ATOM 747 N N . PRO A 1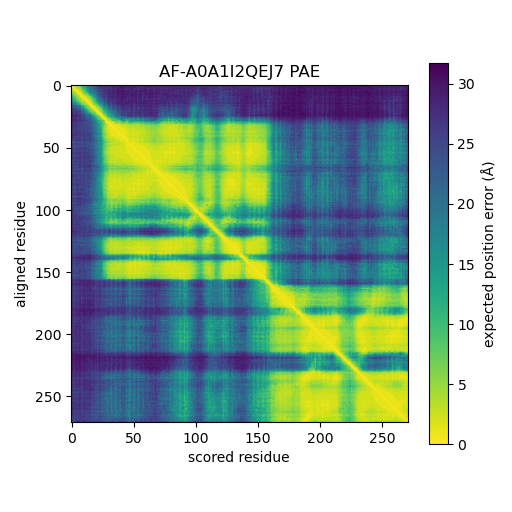 96 ? 9.311 8.471 -2.626 1.00 71.50 96 PRO A N 1
ATOM 748 C CA . PRO A 1 96 ? 10.415 8.118 -3.495 1.00 71.50 96 PRO A CA 1
ATOM 749 C C . PRO A 1 96 ? 11.670 8.862 -3.040 1.00 71.50 96 PRO A C 1
ATOM 751 O O . PRO A 1 96 ? 11.649 10.075 -2.829 1.00 71.50 96 PRO A O 1
ATOM 754 N N . TYR A 1 97 ? 12.770 8.131 -2.935 1.00 69.69 97 TYR A N 1
ATOM 755 C CA . TYR A 1 97 ? 14.087 8.648 -2.607 1.00 69.69 97 TYR A CA 1
ATOM 756 C C . TYR A 1 97 ? 15.098 8.118 -3.606 1.00 69.69 97 TYR A C 1
ATOM 758 O O . TYR A 1 97 ? 15.052 6.958 -4.016 1.00 69.69 97 TYR A O 1
ATOM 766 N N . ASN A 1 98 ? 16.022 8.984 -3.996 1.00 65.06 98 ASN A N 1
ATOM 767 C CA . ASN A 1 98 ? 17.133 8.594 -4.840 1.00 65.06 98 ASN A CA 1
ATOM 768 C C . ASN A 1 98 ? 18.325 8.329 -3.931 1.00 65.06 98 ASN A C 1
ATOM 770 O O . ASN A 1 98 ? 18.912 9.254 -3.375 1.00 65.06 98 ASN A O 1
ATOM 774 N N . TYR A 1 99 ? 18.643 7.052 -3.753 1.00 65.56 99 TYR A N 1
ATOM 775 C CA . TYR A 1 99 ? 19.793 6.628 -2.969 1.00 65.56 99 TYR A CA 1
ATOM 776 C C . TYR A 1 99 ? 21.031 6.588 -3.863 1.00 65.56 99 TYR A C 1
ATOM 778 O O . TYR A 1 99 ? 20.991 6.006 -4.948 1.00 65.56 99 TYR A O 1
ATOM 786 N N . TRP A 1 100 ? 22.128 7.199 -3.421 1.00 62.47 100 TRP A N 1
ATOM 787 C CA . TRP A 1 100 ? 23.416 7.060 -4.087 1.00 62.47 100 TRP A CA 1
ATOM 788 C C . TRP A 1 100 ? 24.171 5.885 -3.475 1.00 62.47 100 TRP A C 1
ATOM 790 O O . TRP A 1 100 ? 24.602 5.942 -2.328 1.00 62.47 100 TRP A O 1
ATOM 800 N N . ASP A 1 101 ? 24.326 4.817 -4.248 1.00 64.12 101 ASP A N 1
ATOM 801 C CA . ASP A 1 101 ? 25.153 3.686 -3.854 1.00 64.12 101 ASP A CA 1
ATOM 802 C C . ASP A 1 101 ? 26.622 4.043 -4.109 1.00 64.12 101 ASP A C 1
ATOM 804 O O . ASP A 1 101 ? 27.066 4.107 -5.259 1.00 64.12 101 ASP A O 1
ATOM 808 N N . GLU A 1 102 ? 27.363 4.313 -3.035 1.00 60.59 102 GLU A N 1
ATOM 809 C CA . GLU A 1 102 ? 28.777 4.692 -3.091 1.00 60.59 102 GLU A CA 1
ATOM 810 C C . GLU A 1 102 ? 29.667 3.581 -3.664 1.00 60.59 102 GLU A C 1
ATOM 812 O O . GLU A 1 102 ? 30.645 3.879 -4.352 1.00 60.59 102 GLU A O 1
ATOM 817 N N . GLU A 1 103 ? 29.314 2.308 -3.456 1.00 64.06 103 GLU A N 1
ATOM 818 C CA . GLU A 1 103 ? 30.095 1.168 -3.947 1.00 64.06 103 GLU A CA 1
ATOM 819 C C . GLU A 1 103 ? 29.913 0.968 -5.449 1.00 64.06 103 GLU A C 1
ATOM 821 O O . GLU A 1 103 ? 30.868 0.681 -6.176 1.00 64.06 103 GLU A O 1
ATOM 826 N N . THR A 1 104 ? 28.678 1.117 -5.935 1.00 52.59 104 THR A N 1
ATOM 827 C CA . THR A 1 104 ? 28.383 0.934 -7.361 1.00 52.59 104 THR A CA 1
ATOM 828 C C . THR A 1 104 ? 28.403 2.235 -8.156 1.00 52.59 104 THR A C 1
ATOM 830 O O . THR A 1 104 ? 28.324 2.189 -9.388 1.00 52.59 104 THR A O 1
ATOM 833 N N . THR A 1 105 ? 28.567 3.387 -7.494 1.00 53.19 105 THR A N 1
ATOM 834 C CA . THR A 1 105 ? 28.490 4.748 -8.063 1.00 53.19 105 THR A CA 1
ATOM 835 C C . THR A 1 105 ? 27.206 4.990 -8.859 1.00 53.19 105 THR A C 1
ATOM 837 O O . THR A 1 105 ? 27.201 5.696 -9.871 1.00 53.19 105 THR A O 1
ATOM 840 N N . LYS A 1 106 ? 26.113 4.341 -8.445 1.00 54.59 106 LYS A N 1
ATOM 841 C CA . LYS A 1 106 ? 24.826 4.382 -9.142 1.00 54.59 106 LYS A CA 1
ATOM 842 C C . LYS A 1 106 ? 23.753 4.963 -8.242 1.00 54.59 106 LYS A C 1
ATOM 844 O O . LYS A 1 106 ? 23.559 4.530 -7.112 1.00 54.59 106 LYS A O 1
ATOM 849 N N . GLU A 1 107 ? 23.001 5.896 -8.806 1.00 53.09 107 GLU A N 1
ATOM 850 C CA . GLU A 1 107 ? 21.729 6.341 -8.251 1.00 53.09 107 GLU A CA 1
ATOM 851 C C . GLU A 1 107 ? 20.719 5.181 -8.345 1.00 53.09 107 GLU A C 1
ATOM 853 O O . GLU A 1 107 ? 20.628 4.504 -9.378 1.00 53.09 107 GLU A O 1
ATOM 858 N N . ARG A 1 108 ? 19.979 4.914 -7.271 1.00 65.00 108 ARG A N 1
ATOM 859 C CA . ARG A 1 108 ? 18.941 3.883 -7.202 1.00 65.00 108 ARG A CA 1
ATOM 860 C C . ARG A 1 108 ? 17.613 4.529 -6.829 1.00 65.00 108 ARG A C 1
ATOM 862 O O . ARG A 1 108 ? 17.536 5.279 -5.858 1.00 65.00 108 ARG A O 1
ATOM 869 N N . TYR A 1 109 ? 16.570 4.195 -7.587 1.00 64.50 109 TYR A N 1
ATOM 870 C CA . TYR A 1 109 ? 15.198 4.533 -7.225 1.00 64.50 109 TYR A CA 1
ATOM 871 C C . TYR A 1 109 ? 14.767 3.641 -6.066 1.00 64.50 109 TYR A C 1
ATOM 873 O O . TYR A 1 109 ? 14.735 2.414 -6.195 1.00 64.50 109 TYR A O 1
ATOM 881 N N . MET A 1 110 ? 14.461 4.276 -4.944 1.00 71.50 110 MET A N 1
ATOM 882 C CA . MET A 1 110 ? 14.108 3.627 -3.698 1.00 71.50 110 MET A CA 1
ATOM 883 C C . MET A 1 110 ? 12.804 4.215 -3.175 1.00 71.50 110 MET A C 1
ATOM 885 O O . MET A 1 110 ? 12.491 5.381 -3.413 1.00 71.50 110 MET A O 1
ATOM 889 N N . LEU A 1 111 ? 12.040 3.415 -2.447 1.00 65.06 111 LEU A N 1
ATOM 890 C CA . LEU A 1 111 ? 10.911 3.908 -1.670 1.00 65.06 111 LEU A CA 1
ATOM 891 C C . LEU A 1 111 ? 11.264 3.771 -0.195 1.00 65.06 111 LEU A C 1
ATOM 893 O O . LEU A 1 111 ? 11.734 2.709 0.217 1.00 65.06 111 LEU A O 1
ATOM 897 N N . HIS A 1 112 ? 11.045 4.836 0.570 1.00 69.38 112 HIS A N 1
ATOM 898 C CA . HIS A 1 112 ? 11.264 4.868 2.014 1.00 69.38 112 HIS A CA 1
ATOM 899 C C . HIS A 1 112 ? 10.010 5.374 2.728 1.00 69.38 112 HIS A C 1
ATOM 901 O O . HIS A 1 112 ? 9.237 6.155 2.168 1.00 69.38 112 HIS A O 1
ATOM 907 N N . ASN A 1 113 ? 9.814 4.954 3.977 1.00 62.50 113 ASN A N 1
ATOM 908 C CA . ASN A 1 113 ? 8.800 5.532 4.854 1.00 62.50 113 ASN A CA 1
ATOM 909 C C . ASN A 1 113 ? 9.467 6.535 5.816 1.00 62.50 113 ASN A C 1
ATOM 911 O O . ASN A 1 113 ? 9.962 6.118 6.860 1.00 62.50 113 ASN A O 1
ATOM 915 N N . PRO A 1 114 ? 9.491 7.848 5.508 1.00 51.38 114 PRO A N 1
ATOM 916 C CA . PRO A 1 114 ? 10.179 8.842 6.337 1.00 51.38 114 PRO A CA 1
ATOM 917 C C . PRO A 1 114 ? 9.583 9.044 7.737 1.00 51.38 114 PRO A C 1
ATOM 919 O O . PRO A 1 114 ? 10.134 9.821 8.512 1.00 51.38 114 PRO A O 1
ATOM 922 N N . GLN A 1 115 ? 8.437 8.434 8.054 1.00 48.53 115 GLN A N 1
ATOM 923 C CA . GLN A 1 115 ? 7.681 8.740 9.268 1.00 48.53 115 GLN A CA 1
ATOM 924 C C . GLN A 1 115 ? 7.285 7.503 10.078 1.00 48.53 115 GLN A C 1
ATOM 926 O O . GLN A 1 115 ? 6.380 7.608 10.901 1.00 48.53 115 GLN A O 1
ATOM 931 N N . HIS A 1 116 ? 7.940 6.349 9.890 1.00 46.81 116 HIS A N 1
ATOM 932 C CA . HIS A 1 116 ? 7.641 5.159 10.691 1.00 46.81 116 HIS A CA 1
ATOM 933 C C . HIS A 1 116 ? 7.966 5.415 12.181 1.00 46.81 116 HIS A C 1
ATOM 935 O O . HIS A 1 116 ? 9.137 5.546 12.539 1.00 46.81 116 HIS A O 1
ATOM 941 N N . PRO A 1 117 ? 6.967 5.505 13.081 1.00 38.19 117 PRO A N 1
ATOM 942 C CA . PRO A 1 117 ? 7.183 6.005 14.440 1.00 38.19 117 PRO A CA 1
ATOM 943 C C . PRO A 1 117 ? 7.729 4.951 15.418 1.00 38.19 117 PRO A C 1
ATOM 945 O O . PRO A 1 117 ? 7.972 5.274 16.577 1.00 38.19 117 PRO A O 1
ATOM 948 N N . THR A 1 118 ? 7.926 3.698 14.993 1.00 39.00 118 THR A N 1
ATOM 949 C CA . THR A 1 118 ? 8.213 2.580 15.914 1.00 39.00 118 THR A CA 1
ATOM 950 C C . THR A 1 118 ? 9.660 2.078 15.919 1.00 39.00 118 THR A C 1
ATOM 952 O O . THR A 1 118 ? 9.934 1.068 16.560 1.00 39.00 118 THR A O 1
ATOM 955 N N . GLY A 1 119 ? 10.604 2.740 15.240 1.00 35.50 119 GLY A N 1
ATOM 956 C CA . GLY A 1 119 ? 12.011 2.305 15.260 1.00 35.50 119 GLY A CA 1
ATOM 957 C C . GLY A 1 119 ? 12.262 0.930 14.622 1.00 35.50 119 GLY A C 1
ATOM 958 O O . GLY A 1 119 ? 13.296 0.320 14.881 1.00 35.50 119 GLY A O 1
ATOM 959 N N . ILE A 1 120 ? 11.329 0.443 13.795 1.00 40.84 120 ILE A N 1
ATOM 960 C CA . ILE A 1 120 ? 11.628 -0.602 12.813 1.00 40.84 120 ILE A CA 1
ATOM 961 C C . ILE A 1 120 ? 12.515 0.059 11.760 1.00 40.84 120 ILE A C 1
ATOM 963 O O . ILE A 1 120 ? 12.158 1.119 11.245 1.00 40.84 120 ILE A O 1
ATOM 967 N N . GLU A 1 121 ? 13.681 -0.544 11.536 1.00 49.62 121 GLU A N 1
ATOM 968 C CA . GLU A 1 121 ? 14.686 -0.173 10.539 1.00 49.62 121 GLU A CA 1
ATOM 969 C C . GLU A 1 121 ? 14.034 0.324 9.243 1.00 49.62 121 GLU A C 1
ATOM 971 O O . GLU A 1 121 ? 13.032 -0.234 8.791 1.00 49.62 121 GLU A O 1
ATOM 976 N N . ASP A 1 122 ? 14.593 1.386 8.663 1.00 56.38 122 ASP A N 1
ATOM 977 C CA . ASP A 1 122 ? 14.112 1.990 7.425 1.00 56.38 122 ASP A CA 1
ATOM 978 C C . ASP A 1 122 ? 13.777 0.912 6.374 1.00 56.38 122 ASP A C 1
ATOM 980 O O . ASP A 1 122 ? 14.654 0.229 5.839 1.00 56.38 122 ASP A O 1
ATOM 984 N N . LEU A 1 123 ? 12.485 0.723 6.085 1.00 59.09 123 LEU A N 1
ATOM 985 C CA . LEU A 1 123 ? 12.060 -0.226 5.060 1.00 59.09 123 LEU A CA 1
ATOM 986 C C . LEU A 1 123 ? 12.389 0.355 3.688 1.00 59.09 123 LEU A C 1
ATOM 988 O O . LEU A 1 123 ? 11.725 1.276 3.204 1.00 59.09 123 LEU A O 1
ATOM 992 N N . TYR A 1 124 ? 13.414 -0.216 3.066 1.00 69.56 124 TYR A N 1
ATOM 993 C CA . TYR A 1 124 ? 13.874 0.158 1.739 1.00 69.56 124 TYR A CA 1
ATOM 994 C C . TYR A 1 124 ? 13.327 -0.796 0.683 1.00 69.56 124 TYR A C 1
ATOM 996 O O . TYR A 1 124 ? 13.600 -1.999 0.693 1.00 69.56 124 TYR A O 1
ATOM 1004 N N . PHE A 1 125 ? 12.591 -0.249 -0.282 1.00 76.50 125 PHE A N 1
ATOM 1005 C CA . PHE A 1 125 ? 12.144 -1.005 -1.449 1.00 76.50 125 PHE A CA 1
ATOM 1006 C C . PHE A 1 125 ? 12.921 -0.569 -2.683 1.00 76.50 125 PHE A C 1
ATOM 1008 O O . PHE A 1 125 ? 13.057 0.625 -2.933 1.00 76.50 125 PHE A O 1
ATOM 1015 N N . PHE A 1 126 ? 13.375 -1.547 -3.471 1.00 82.00 126 PHE A N 1
ATOM 1016 C CA . PHE A 1 126 ? 14.178 -1.358 -4.682 1.00 82.00 126 PHE A CA 1
ATOM 1017 C C . PHE A 1 126 ? 13.425 -1.906 -5.907 1.00 82.00 126 PHE A C 1
ATOM 1019 O O . PHE A 1 126 ? 13.571 -3.083 -6.262 1.00 82.00 126 PHE A O 1
ATOM 1026 N N . PRO A 1 127 ? 12.563 -1.094 -6.547 1.00 81.94 127 PRO A N 1
ATOM 1027 C CA . PRO A 1 127 ? 11.642 -1.581 -7.574 1.00 81.94 127 PRO A CA 1
ATOM 1028 C C . PRO A 1 127 ? 12.362 -2.073 -8.836 1.00 81.94 127 PRO A C 1
ATOM 1030 O O . PRO A 1 127 ? 11.914 -3.026 -9.473 1.00 81.94 127 PRO A O 1
ATOM 1033 N N . ILE A 1 128 ? 13.499 -1.462 -9.194 1.00 83.50 128 ILE A N 1
ATOM 1034 C CA . ILE A 1 128 ? 14.272 -1.828 -10.393 1.00 83.50 128 ILE A CA 1
ATOM 1035 C C . ILE A 1 128 ? 14.811 -3.249 -10.264 1.00 83.50 128 ILE A C 1
ATOM 1037 O O . ILE A 1 128 ? 14.629 -4.063 -11.167 1.00 83.50 128 ILE A O 1
ATOM 1041 N N . GLU A 1 129 ? 15.436 -3.572 -9.137 1.00 80.94 129 GLU A N 1
ATOM 1042 C CA . GLU A 1 129 ? 15.960 -4.897 -8.834 1.00 80.94 129 GLU A CA 1
ATOM 1043 C C . GLU A 1 129 ? 14.841 -5.940 -8.807 1.00 80.94 129 GLU A C 1
ATOM 1045 O O . GLU A 1 129 ? 14.993 -7.010 -9.402 1.00 80.94 129 GLU A O 1
ATOM 1050 N N . ALA A 1 130 ? 13.700 -5.606 -8.198 1.00 83.69 130 ALA A N 1
ATOM 1051 C CA . ALA A 1 130 ? 12.552 -6.500 -8.122 1.00 83.69 130 ALA A CA 1
ATOM 1052 C C . ALA A 1 130 ? 12.006 -6.879 -9.509 1.00 83.69 130 ALA A C 1
ATOM 1054 O O . ALA A 1 130 ? 11.742 -8.058 -9.768 1.00 83.69 130 ALA A O 1
ATOM 1055 N N . VAL A 1 131 ? 11.864 -5.907 -10.416 1.00 86.69 131 VAL A N 1
ATOM 1056 C CA . VAL A 1 131 ? 11.420 -6.164 -11.797 1.00 86.69 131 VAL A CA 1
ATOM 1057 C C . VAL A 1 131 ? 12.516 -6.856 -12.609 1.00 86.69 131 VAL A C 1
ATOM 1059 O O . VAL A 1 131 ? 12.227 -7.773 -13.376 1.00 86.69 131 VAL A O 1
ATOM 1062 N N . ARG A 1 132 ? 13.785 -6.474 -12.423 1.00 85.94 132 ARG A N 1
ATOM 1063 C CA . ARG A 1 132 ? 14.923 -7.056 -13.148 1.00 85.94 132 ARG A CA 1
ATOM 1064 C C . ARG A 1 132 ? 15.094 -8.546 -12.869 1.00 85.94 132 ARG A C 1
ATOM 1066 O O . ARG A 1 132 ? 15.314 -9.300 -13.812 1.00 85.94 132 ARG A O 1
ATOM 1073 N N . GLN A 1 133 ? 14.996 -8.963 -11.606 1.00 84.88 133 GLN A N 1
ATOM 1074 C CA . GLN A 1 133 ? 15.065 -10.379 -11.222 1.00 84.88 133 GLN A CA 1
ATOM 1075 C C . GLN A 1 133 ? 14.001 -11.189 -11.974 1.00 84.88 133 GLN A C 1
ATOM 1077 O O . GLN A 1 133 ? 14.328 -12.138 -12.681 1.00 84.88 133 GLN A O 1
ATOM 1082 N N . ARG A 1 134 ? 12.753 -10.708 -11.962 1.00 87.81 134 ARG A N 1
ATOM 1083 C CA . ARG A 1 134 ? 11.616 -11.343 -12.651 1.00 87.81 134 ARG A CA 1
ATOM 1084 C C . ARG A 1 134 ? 11.744 -11.343 -14.171 1.00 87.81 134 ARG A C 1
ATOM 1086 O O . ARG A 1 134 ? 11.227 -12.234 -14.837 1.00 87.81 134 ARG A O 1
ATOM 1093 N N . TRP A 1 135 ? 12.433 -10.356 -14.745 1.00 88.06 135 TRP A N 1
ATOM 1094 C CA . TRP A 1 135 ? 12.642 -10.296 -16.190 1.00 88.06 135 TRP A CA 1
ATOM 1095 C C . TRP A 1 135 ? 13.492 -11.472 -16.690 1.00 88.06 135 TRP A C 1
ATOM 1097 O O . TRP A 1 135 ? 13.160 -12.082 -17.709 1.00 88.06 135 TRP A O 1
ATOM 1107 N N . PHE A 1 136 ? 14.570 -11.800 -15.970 1.00 84.00 136 PHE A N 1
ATOM 1108 C CA . PHE A 1 136 ? 15.568 -12.790 -16.393 1.00 84.00 136 PHE A CA 1
ATOM 1109 C C . PHE A 1 136 ? 15.432 -14.167 -15.732 1.00 84.00 136 PHE A C 1
ATOM 1111 O O . PHE A 1 136 ? 16.086 -15.104 -16.185 1.00 84.00 136 PHE A O 1
ATOM 1118 N N . GLU A 1 137 ? 14.614 -14.316 -14.689 1.00 77.56 137 GLU A N 1
ATOM 1119 C CA . GLU A 1 137 ? 14.336 -15.621 -14.088 1.00 77.56 137 GLU A CA 1
ATOM 1120 C C . GLU A 1 137 ? 13.470 -16.477 -15.025 1.00 77.56 137 GLU A C 1
ATOM 1122 O O . GLU A 1 137 ? 12.275 -16.240 -15.232 1.00 77.56 137 GLU A O 1
ATOM 1127 N N . ASP A 1 138 ? 14.099 -17.482 -15.636 1.00 58.50 138 ASP A N 1
ATOM 1128 C CA . ASP A 1 138 ? 13.414 -18.476 -16.456 1.00 58.50 138 ASP A CA 1
ATOM 1129 C C . ASP A 1 138 ? 12.441 -19.283 -15.579 1.00 58.50 138 ASP A C 1
ATOM 1131 O O . ASP A 1 138 ? 12.843 -19.971 -14.641 1.00 58.50 138 ASP A O 1
ATOM 1135 N N . GLY A 1 139 ? 11.149 -19.215 -15.906 1.00 56.69 139 GLY A N 1
ATOM 1136 C CA . GLY A 1 139 ? 10.099 -19.998 -15.250 1.00 56.69 139 GLY A CA 1
ATOM 1137 C C . GLY A 1 139 ? 9.340 -19.300 -14.119 1.00 56.69 139 GLY A C 1
ATOM 1138 O O . GLY A 1 139 ? 8.377 -19.891 -13.629 1.00 56.69 139 GLY A O 1
ATOM 1139 N N . ASP A 1 140 ? 9.694 -18.067 -13.731 1.00 61.72 140 ASP A N 1
ATOM 1140 C CA . ASP A 1 140 ? 8.835 -17.301 -12.822 1.00 61.72 140 ASP A CA 1
ATOM 1141 C C . ASP A 1 140 ? 7.635 -16.719 -13.590 1.00 61.72 140 ASP A C 1
ATOM 1143 O O . ASP A 1 140 ? 7.783 -15.998 -14.581 1.00 61.72 140 ASP A O 1
ATOM 1147 N N . THR A 1 141 ? 6.428 -17.066 -13.145 1.00 68.44 141 THR A N 1
ATOM 1148 C CA . THR A 1 141 ? 5.154 -16.563 -13.685 1.00 68.44 141 THR A CA 1
ATOM 1149 C C . THR A 1 141 ? 4.653 -15.346 -12.911 1.00 68.44 141 THR A C 1
ATOM 1151 O O . THR A 1 141 ? 3.477 -15.000 -13.004 1.00 68.44 141 THR A O 1
ATOM 1154 N N . LYS A 1 142 ? 5.491 -14.747 -12.061 1.00 83.12 142 LYS A N 1
ATOM 1155 C CA . LYS A 1 142 ? 5.090 -13.676 -11.150 1.00 83.12 142 LYS A CA 1
ATOM 1156 C C . LYS A 1 142 ? 5.578 -12.324 -11.658 1.00 83.12 142 LYS A C 1
ATOM 1158 O O . LYS A 1 142 ? 6.777 -12.072 -11.745 1.00 83.12 142 LYS A O 1
ATOM 1163 N N . GLY A 1 143 ? 4.627 -11.445 -11.954 1.00 87.50 143 GLY A N 1
ATOM 1164 C CA . GLY A 1 143 ? 4.893 -10.088 -12.412 1.00 87.50 143 GLY A CA 1
ATOM 1165 C C . GLY A 1 143 ? 5.232 -9.116 -11.271 1.00 87.50 143 GLY A C 1
ATOM 1166 O O . GLY A 1 143 ? 5.293 -9.509 -10.093 1.00 87.50 143 GLY A O 1
ATOM 1167 N N . PRO A 1 144 ? 5.472 -7.837 -11.608 1.00 88.88 144 PRO A N 1
ATOM 1168 C CA . PRO A 1 144 ? 5.638 -6.739 -10.656 1.00 88.88 144 PRO A CA 1
ATOM 1169 C C . PRO A 1 144 ? 4.566 -6.665 -9.556 1.00 88.88 144 PRO A C 1
ATOM 1171 O O . PRO A 1 144 ? 4.905 -6.394 -8.403 1.00 88.88 144 PRO A O 1
ATOM 1174 N N . ARG A 1 145 ? 3.299 -6.970 -9.854 1.00 89.06 145 ARG A N 1
ATOM 1175 C CA . ARG A 1 145 ? 2.197 -7.005 -8.881 1.00 89.06 145 ARG A CA 1
ATOM 1176 C C . ARG A 1 145 ? 2.501 -7.915 -7.705 1.00 89.06 145 ARG A 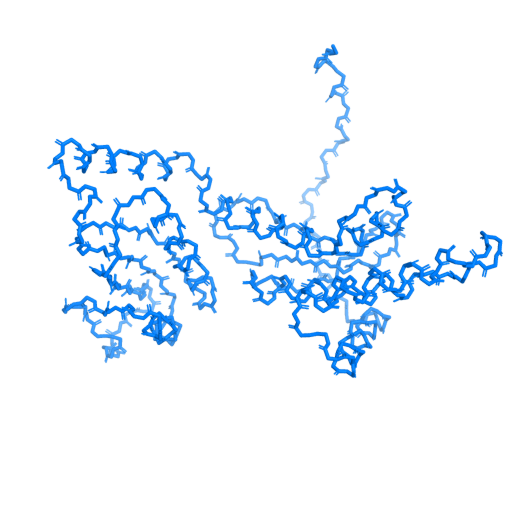C 1
ATOM 1178 O O . ARG A 1 145 ? 2.270 -7.527 -6.567 1.00 89.06 145 ARG A O 1
ATOM 1185 N N . HIS A 1 146 ? 3.047 -9.108 -7.947 1.00 85.81 146 HIS A N 1
ATOM 1186 C CA . HIS A 1 146 ? 3.358 -10.041 -6.863 1.00 85.81 146 HIS A CA 1
ATOM 1187 C C . HIS A 1 146 ? 4.396 -9.459 -5.896 1.00 85.81 146 HIS A C 1
ATOM 1189 O O . HIS A 1 146 ? 4.332 -9.693 -4.689 1.00 85.81 146 HIS A O 1
ATOM 1195 N N . TRP A 1 147 ? 5.362 -8.699 -6.419 1.00 87.25 147 TRP A N 1
ATOM 1196 C CA . TRP A 1 147 ? 6.311 -7.973 -5.583 1.00 87.25 147 TRP A CA 1
ATOM 1197 C C . TRP A 1 147 ? 5.618 -6.863 -4.789 1.00 87.25 147 TRP A C 1
ATOM 1199 O O . TRP A 1 147 ? 5.810 -6.815 -3.577 1.00 87.25 147 TRP A O 1
ATOM 1209 N N . VAL A 1 148 ? 4.772 -6.046 -5.427 1.00 83.94 148 VAL A N 1
ATOM 1210 C CA . VAL A 1 148 ? 4.009 -4.993 -4.736 1.00 83.94 148 VAL A CA 1
ATOM 1211 C C . VAL A 1 148 ? 3.124 -5.586 -3.641 1.00 83.94 148 VAL A C 1
ATOM 1213 O O . VAL A 1 148 ? 3.166 -5.125 -2.511 1.00 83.94 148 VAL A O 1
ATOM 1216 N N . GLU A 1 149 ? 2.391 -6.665 -3.906 1.00 82.19 149 GLU A N 1
ATOM 1217 C CA . GLU A 1 149 ? 1.567 -7.346 -2.902 1.00 82.19 149 GLU A CA 1
ATOM 1218 C C . GLU A 1 149 ? 2.389 -7.875 -1.723 1.00 82.19 149 GLU A C 1
ATOM 1220 O O . GLU A 1 149 ? 1.944 -7.798 -0.578 1.00 82.19 149 GLU A O 1
ATOM 1225 N N . ASN A 1 150 ? 3.586 -8.411 -1.973 1.00 78.62 150 ASN A N 1
ATOM 1226 C CA . ASN A 1 150 ? 4.479 -8.842 -0.900 1.00 78.62 150 ASN A CA 1
ATOM 1227 C C . ASN A 1 150 ? 5.041 -7.647 -0.124 1.00 78.62 150 ASN A C 1
ATOM 1229 O O . ASN A 1 150 ? 5.104 -7.713 1.098 1.00 78.62 150 ASN A O 1
ATOM 1233 N N . ALA A 1 151 ? 5.381 -6.548 -0.799 1.00 78.25 151 ALA A N 1
ATOM 1234 C CA . ALA A 1 151 ? 5.799 -5.308 -0.158 1.00 78.25 151 ALA A CA 1
ATOM 1235 C C . ALA A 1 151 ? 4.682 -4.736 0.724 1.00 78.25 151 ALA A C 1
ATOM 1237 O O . ALA A 1 151 ? 4.920 -4.447 1.886 1.00 78.25 151 ALA A O 1
ATOM 1238 N N . LEU A 1 152 ? 3.441 -4.682 0.238 1.00 75.62 152 LEU A N 1
ATOM 1239 C CA . LEU A 1 152 ? 2.279 -4.262 1.025 1.00 75.62 152 LEU A CA 1
ATOM 1240 C C . LEU A 1 152 ? 2.003 -5.209 2.197 1.00 75.62 152 LEU A C 1
ATOM 1242 O O . LEU A 1 152 ? 1.616 -4.757 3.270 1.00 75.62 152 LEU A O 1
ATOM 1246 N N . LYS A 1 153 ? 2.216 -6.520 2.036 1.00 72.31 153 LYS A N 1
ATOM 1247 C CA . LYS A 1 153 ? 2.154 -7.468 3.159 1.00 72.31 153 LYS A CA 1
ATOM 1248 C C . LYS A 1 153 ? 3.266 -7.236 4.170 1.00 72.31 153 LYS A C 1
ATOM 1250 O O . LYS A 1 153 ? 3.006 -7.434 5.343 1.00 72.31 153 LYS A O 1
ATOM 1255 N N . LEU A 1 154 ? 4.465 -6.840 3.758 1.00 67.38 154 LEU A N 1
ATOM 1256 C CA . LEU A 1 154 ? 5.519 -6.459 4.697 1.00 67.38 154 LEU A CA 1
ATOM 1257 C C . LEU A 1 154 ? 5.118 -5.168 5.414 1.00 67.38 154 LEU A C 1
ATOM 1259 O O . LEU A 1 154 ? 5.001 -5.160 6.627 1.00 67.38 154 LEU A O 1
ATOM 1263 N N . ILE A 1 155 ? 4.743 -4.129 4.672 1.00 69.94 155 ILE A N 1
ATOM 1264 C CA . ILE A 1 155 ? 4.384 -2.817 5.225 1.00 69.94 155 ILE A CA 1
ATOM 1265 C C . ILE A 1 155 ? 3.177 -2.914 6.166 1.00 69.94 155 ILE A C 1
ATOM 1267 O O . ILE A 1 155 ? 3.228 -2.453 7.297 1.00 69.94 155 ILE A O 1
ATOM 1271 N N . TYR A 1 156 ? 2.080 -3.537 5.740 1.00 66.31 156 TYR A N 1
ATOM 1272 C CA . TYR A 1 156 ? 0.849 -3.606 6.538 1.00 66.31 156 TYR A CA 1
ATOM 1273 C C . TYR A 1 156 ? 0.736 -4.849 7.416 1.00 66.31 156 TYR A C 1
ATOM 1275 O O . TYR A 1 156 ? -0.071 -4.879 8.351 1.00 66.31 156 TYR A O 1
ATOM 1283 N N . GLY A 1 157 ? 1.477 -5.902 7.081 1.00 54.72 157 GLY A N 1
ATOM 1284 C CA . GLY A 1 157 ? 1.560 -7.111 7.887 1.00 54.72 157 GLY A CA 1
ATOM 1285 C C . GLY A 1 157 ? 2.547 -6.953 9.031 1.00 54.72 157 GLY A C 1
ATOM 1286 O O . GLY A 1 157 ? 2.226 -7.448 10.101 1.00 54.72 157 GLY A O 1
ATOM 1287 N N . GLU A 1 158 ? 3.644 -6.198 8.884 1.00 48.91 158 GLU A N 1
ATOM 1288 C CA . GLU A 1 158 ? 4.537 -5.865 10.005 1.00 48.91 158 GLU A CA 1
ATOM 1289 C C . GLU A 1 158 ? 3.978 -4.759 10.905 1.00 48.91 158 GLU A C 1
ATOM 1291 O O . GLU A 1 158 ? 4.134 -4.848 12.120 1.00 48.91 158 GLU A O 1
ATOM 1296 N N . VAL A 1 159 ? 3.161 -3.835 10.382 1.00 46.12 159 VAL A N 1
ATOM 1297 C CA . VAL A 1 159 ? 2.356 -2.921 11.228 1.00 46.12 159 VAL A CA 1
ATOM 1298 C C . VAL A 1 159 ? 1.273 -3.673 12.037 1.00 46.12 159 VAL A C 1
ATOM 1300 O O . VAL A 1 159 ? 0.689 -3.126 12.968 1.00 46.12 159 VAL A O 1
ATOM 1303 N N . ASN A 1 160 ? 1.036 -4.961 11.754 1.00 44.06 160 ASN A N 1
ATOM 1304 C CA . ASN A 1 160 ? 0.226 -5.858 12.587 1.00 44.06 160 ASN A CA 1
ATOM 1305 C C . ASN A 1 160 ? 1.001 -7.087 13.092 1.00 44.06 160 ASN A C 1
ATOM 1307 O O . ASN A 1 160 ? 0.369 -8.021 13.576 1.00 44.06 160 ASN A O 1
ATOM 1311 N N . ALA A 1 161 ? 2.333 -7.122 12.985 1.00 48.28 161 ALA A N 1
ATOM 1312 C CA . ALA A 1 161 ? 3.138 -8.262 13.430 1.00 48.28 161 ALA A CA 1
ATOM 1313 C C . ALA A 1 161 ? 3.738 -8.063 14.817 1.00 48.28 161 ALA A C 1
ATOM 1315 O O . ALA A 1 161 ? 4.475 -8.949 15.244 1.00 48.28 161 ALA A O 1
ATOM 1316 N N . ASP A 1 162 ? 3.427 -6.968 15.527 1.00 55.56 162 ASP A N 1
ATOM 1317 C CA . ASP A 1 162 ? 3.737 -6.919 16.952 1.00 55.56 162 ASP A CA 1
ATOM 1318 C C . ASP A 1 162 ? 3.037 -8.119 17.613 1.00 55.56 162 ASP A C 1
ATOM 1320 O O . ASP A 1 162 ? 1.797 -8.190 17.643 1.00 55.56 162 ASP A O 1
ATOM 1324 N N . PRO A 1 163 ? 3.803 -9.108 18.112 1.00 58.25 163 PRO A N 1
ATOM 1325 C CA . PRO A 1 163 ? 3.222 -10.289 18.717 1.00 58.25 163 PRO A CA 1
ATOM 1326 C C . PRO A 1 163 ? 2.319 -9.937 19.901 1.00 58.25 163 PRO A C 1
ATOM 1328 O O . PRO A 1 163 ? 1.403 -10.710 20.181 1.00 58.25 163 PRO A O 1
ATOM 1331 N N . ALA A 1 164 ? 2.552 -8.796 20.565 1.00 60.06 164 ALA A N 1
ATOM 1332 C CA . ALA A 1 164 ? 1.720 -8.289 21.648 1.00 60.06 164 ALA A CA 1
ATOM 1333 C C . ALA A 1 164 ? 0.333 -7.872 21.142 1.00 60.06 164 ALA A C 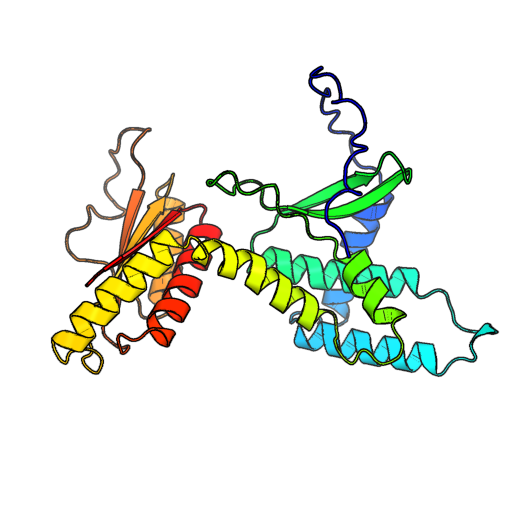1
ATOM 1335 O O . ALA A 1 164 ? -0.670 -8.370 21.645 1.00 60.06 164 ALA A O 1
ATOM 1336 N N . VAL A 1 165 ? 0.268 -7.078 20.073 1.00 61.53 165 VAL A N 1
ATOM 1337 C CA . VAL A 1 165 ? -0.994 -6.649 19.445 1.00 61.53 165 VAL A CA 1
ATOM 1338 C C . VAL A 1 165 ? -1.798 -7.852 18.940 1.00 61.53 165 VAL A C 1
ATOM 1340 O O . VAL A 1 165 ? -2.999 -7.968 19.182 1.00 61.53 165 VAL A O 1
ATOM 1343 N N . LEU A 1 166 ? -1.134 -8.817 18.295 1.00 67.31 166 LEU A N 1
ATOM 1344 C CA . LEU A 1 166 ? -1.788 -10.059 17.865 1.00 67.31 166 LEU A CA 1
ATOM 1345 C C . LEU A 1 166 ? -2.191 -10.964 19.035 1.00 67.31 166 LEU A C 1
ATOM 1347 O O . LEU A 1 166 ? -3.032 -11.851 18.861 1.00 67.31 166 LEU A O 1
ATOM 1351 N N . ALA A 1 167 ? -1.550 -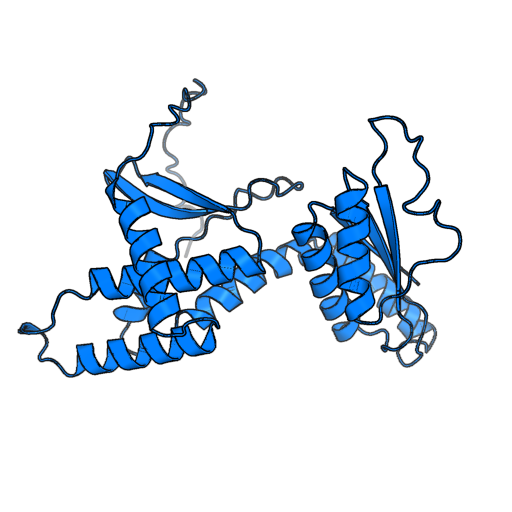10.840 20.197 1.00 73.81 167 ALA A N 1
ATOM 1352 C CA . ALA A 1 167 ? -1.937 -11.562 21.403 1.00 73.81 167 ALA A CA 1
ATOM 1353 C C . ALA A 1 167 ? -3.170 -10.925 22.055 1.00 73.81 167 ALA A C 1
ATOM 1355 O O . ALA A 1 167 ? -4.054 -11.667 22.477 1.00 73.81 167 ALA A O 1
ATOM 1356 N N . GLU A 1 168 ? -3.267 -9.594 22.065 1.00 76.75 168 GLU A N 1
ATOM 1357 C CA . GLU A 1 168 ? -4.444 -8.849 22.527 1.00 76.75 168 GLU A CA 1
ATOM 1358 C C . GLU A 1 168 ? -5.677 -9.173 21.678 1.00 76.75 168 GLU A C 1
ATOM 1360 O O . GLU A 1 168 ? -6.684 -9.620 22.226 1.00 76.75 168 GLU A O 1
ATOM 1365 N N . ASP A 1 169 ? -5.564 -9.100 20.345 1.00 78.56 169 ASP A N 1
ATOM 1366 C CA . ASP A 1 169 ? -6.655 -9.466 19.428 1.00 78.56 169 ASP A CA 1
ATOM 1367 C C . ASP A 1 169 ? -7.125 -10.913 19.677 1.00 78.56 169 ASP A C 1
ATOM 1369 O O . ASP A 1 169 ? -8.322 -11.209 19.715 1.00 78.56 169 ASP A O 1
ATOM 1373 N N . ARG A 1 170 ? -6.178 -11.844 19.874 1.00 80.69 170 ARG A N 1
ATOM 1374 C CA . ARG A 1 170 ? -6.487 -13.253 20.170 1.00 80.69 170 ARG A CA 1
ATOM 1375 C C . ARG A 1 170 ? -7.166 -13.426 21.522 1.00 80.69 170 ARG A C 1
ATOM 1377 O O . ARG A 1 170 ? -8.065 -14.260 21.624 1.00 80.69 170 ARG A O 1
ATOM 1384 N N . LEU A 1 171 ? -6.744 -12.678 22.537 1.00 84.38 171 LEU A N 1
ATOM 1385 C CA . LEU A 1 171 ? -7.333 -12.717 23.870 1.00 84.38 171 LEU A CA 1
ATOM 1386 C C . LEU A 1 171 ? -8.770 -12.183 23.838 1.00 84.38 171 LEU A C 1
ATOM 1388 O O . LEU A 1 171 ? -9.682 -12.872 24.291 1.00 84.38 171 LEU A O 1
ATOM 1392 N N . GLU A 1 172 ? -8.994 -11.020 23.227 1.00 83.31 172 GLU A N 1
ATOM 1393 C CA . GLU A 1 172 ? -10.318 -10.399 23.141 1.00 83.31 172 GLU A CA 1
ATOM 1394 C C . GLU A 1 172 ? -11.289 -11.245 22.301 1.00 83.31 172 GLU A C 1
ATOM 1396 O O . GLU A 1 172 ? -12.425 -11.500 22.714 1.00 83.31 172 GLU A O 1
ATOM 1401 N N . LEU A 1 173 ? -10.828 -11.812 21.178 1.00 83.44 173 LEU A N 1
ATOM 1402 C CA . LEU A 1 173 ? -11.617 -12.770 20.397 1.00 83.44 173 LEU A CA 1
ATOM 1403 C C . LEU A 1 173 ? -11.909 -14.063 21.172 1.00 83.44 173 LEU A C 1
ATOM 1405 O O . LEU A 1 173 ? -13.018 -14.591 21.067 1.00 83.44 173 LEU A O 1
ATOM 1409 N N . ALA A 1 174 ? -10.962 -14.577 21.963 1.00 83.38 174 ALA A N 1
ATOM 1410 C CA . ALA A 1 174 ? -11.187 -15.757 22.799 1.00 83.38 174 ALA A CA 1
ATOM 1411 C C . ALA A 1 174 ? -12.223 -15.486 23.902 1.00 83.38 174 ALA A C 1
ATOM 1413 O O . ALA A 1 174 ? -13.098 -16.322 24.148 1.00 83.38 174 ALA A O 1
ATOM 1414 N N . GLU A 1 175 ? -12.188 -14.306 24.523 1.00 84.44 175 GLU A N 1
ATOM 1415 C CA . GLU A 1 175 ? -13.206 -13.885 25.487 1.00 84.44 175 GLU A CA 1
ATOM 1416 C C . GLU A 1 175 ? -14.591 -13.759 24.842 1.00 84.44 175 GLU A C 1
ATOM 1418 O O . GLU A 1 175 ? -15.596 -14.186 25.420 1.00 84.44 175 GLU A O 1
ATOM 1423 N N . LEU A 1 176 ? -14.665 -13.220 23.625 1.00 81.31 176 LEU A N 1
ATOM 1424 C CA . LEU A 1 176 ? -15.918 -13.117 22.875 1.00 81.31 176 LEU A CA 1
ATOM 1425 C C . LEU A 1 176 ? -16.463 -14.479 22.454 1.00 81.31 176 LEU A C 1
ATOM 1427 O O . LEU A 1 176 ? -17.677 -14.705 22.531 1.00 81.31 176 LEU A O 1
ATOM 1431 N N . ALA A 1 177 ? -15.577 -15.396 22.064 1.00 81.56 177 ALA A N 1
ATOM 1432 C CA . ALA A 1 177 ? -15.914 -16.784 21.775 1.00 81.56 177 ALA A CA 1
ATOM 1433 C C . ALA A 1 177 ? -16.520 -17.468 23.003 1.00 81.56 177 ALA A C 1
ATOM 1435 O O . ALA A 1 177 ? -17.594 -18.064 22.907 1.00 81.56 177 ALA A O 1
ATOM 1436 N N . ALA A 1 178 ? -15.891 -17.310 24.172 1.00 83.75 178 ALA A N 1
ATOM 1437 C CA . ALA A 1 178 ? -16.371 -17.872 25.432 1.00 83.75 178 ALA A CA 1
ATOM 1438 C C . ALA A 1 178 ? -17.762 -17.343 25.830 1.00 83.75 178 ALA A C 1
ATOM 1440 O O . ALA A 1 178 ? -18.535 -18.048 26.477 1.00 83.75 178 ALA A O 1
ATOM 1441 N N . ARG A 1 179 ? -18.108 -16.120 25.410 1.00 82.19 179 ARG A N 1
ATOM 1442 C CA . ARG A 1 179 ? -19.426 -15.499 25.635 1.00 82.19 179 ARG A CA 1
ATOM 1443 C C . ARG A 1 179 ? -20.461 -15.829 24.547 1.00 82.19 179 ARG A C 1
ATOM 1445 O O . ARG A 1 179 ? -21.592 -15.357 24.640 1.00 82.19 179 ARG A O 1
ATOM 1452 N N . GLY A 1 180 ? -20.102 -16.606 23.519 1.00 76.38 180 GLY A N 1
ATOM 1453 C CA . GLY A 1 180 ? -20.989 -16.950 22.401 1.00 76.38 180 GLY A CA 1
ATOM 1454 C C . GLY A 1 180 ? -21.362 -15.751 21.520 1.00 76.38 180 GLY A C 1
ATOM 1455 O O . GLY A 1 180 ? -22.472 -15.691 20.992 1.00 76.38 180 GLY A O 1
ATOM 1456 N N . ASN A 1 181 ? -20.468 -14.762 21.405 1.00 75.00 181 ASN A N 1
ATOM 1457 C CA . ASN A 1 181 ? -20.755 -13.472 20.770 1.00 75.00 181 ASN A CA 1
ATOM 1458 C C . ASN A 1 181 ? -20.105 -13.271 19.388 1.00 75.00 181 ASN A C 1
ATOM 1460 O O . ASN A 1 181 ? -20.368 -12.244 18.775 1.00 75.00 181 ASN A O 1
ATOM 1464 N N . LEU A 1 182 ? -19.305 -14.213 18.873 1.00 67.19 182 LEU A N 1
ATOM 1465 C CA . LEU A 1 182 ? -18.559 -14.030 17.610 1.00 67.19 182 LEU A CA 1
ATOM 1466 C C . LEU A 1 182 ? -19.450 -13.804 16.375 1.00 67.19 182 LEU A C 1
ATOM 1468 O O . LEU A 1 182 ? -19.061 -13.105 15.444 1.00 67.19 182 LEU A O 1
ATOM 1472 N N . GLU A 1 183 ? -20.661 -14.363 16.367 1.00 66.12 183 GLU A N 1
ATOM 1473 C CA . GLU A 1 183 ? -21.612 -14.155 15.265 1.00 66.12 183 GLU A CA 1
ATOM 1474 C C . GLU A 1 183 ? -22.500 -12.919 15.454 1.00 66.12 183 GLU A C 1
ATOM 1476 O O . GLU A 1 183 ? -23.268 -12.553 14.561 1.00 66.12 183 GLU A O 1
ATOM 1481 N N . LYS A 1 184 ? -22.416 -12.252 16.611 1.00 70.06 184 LYS A N 1
ATOM 1482 C CA . LYS A 1 184 ? -23.187 -11.036 16.852 1.00 70.06 184 LYS A CA 1
ATOM 1483 C C . LYS A 1 184 ? -22.500 -9.855 16.187 1.00 70.06 184 LYS A C 1
ATOM 1485 O O . LYS A 1 184 ? -21.295 -9.652 16.293 1.00 70.06 184 LYS A O 1
ATOM 1490 N N . ARG A 1 185 ? -23.322 -9.030 15.552 1.00 77.88 185 ARG A N 1
ATOM 1491 C CA . ARG A 1 185 ? -22.956 -7.685 15.128 1.00 77.88 185 ARG A CA 1
ATOM 1492 C C . ARG A 1 185 ? -22.887 -6.804 16.371 1.00 77.88 185 ARG A C 1
ATOM 1494 O O . ARG A 1 185 ? -23.924 -6.370 16.868 1.00 77.88 185 ARG A O 1
ATOM 1501 N N . LEU A 1 186 ? -21.692 -6.641 16.932 1.00 82.06 186 LEU A N 1
ATOM 1502 C CA . LEU A 1 186 ? -21.449 -5.673 18.001 1.00 82.06 186 LEU A CA 1
ATOM 1503 C C . LEU A 1 186 ? -20.711 -4.470 17.422 1.00 82.06 186 LEU A C 1
ATOM 1505 O O . LEU A 1 186 ? -20.023 -4.567 16.402 1.00 82.06 186 LEU A O 1
ATOM 1509 N N . ARG A 1 187 ? -20.872 -3.339 18.100 1.00 89.19 187 ARG A N 1
ATOM 1510 C CA . ARG A 1 187 ? -20.162 -2.106 17.795 1.00 89.19 187 ARG A CA 1
ATOM 1511 C C . ARG A 1 187 ? -18.662 -2.327 17.990 1.00 89.19 187 ARG A C 1
ATOM 1513 O O . ARG A 1 187 ? -18.249 -2.759 19.054 1.00 89.19 187 ARG A O 1
ATOM 1520 N N . GLN A 1 188 ? -17.873 -2.031 16.967 1.00 90.12 188 GLN A N 1
ATOM 1521 C CA . GLN A 1 188 ? -16.412 -2.069 16.984 1.00 90.12 188 GLN A CA 1
ATOM 1522 C C . GLN A 1 188 ? -15.922 -0.632 16.889 1.00 90.12 188 GLN A C 1
ATOM 1524 O O . GLN A 1 188 ? -16.194 0.035 15.894 1.00 90.12 188 GLN A O 1
ATOM 1529 N N . THR A 1 189 ? -15.251 -0.141 17.925 1.00 93.00 189 THR A N 1
ATOM 1530 C CA . THR A 1 189 ? -14.699 1.211 18.010 1.00 93.00 189 THR A CA 1
ATOM 1531 C C . THR A 1 189 ? -13.207 1.189 17.708 1.00 93.00 189 THR A C 1
ATOM 1533 O O . THR A 1 189 ? -12.460 0.463 18.350 1.00 93.00 189 THR A O 1
ATOM 1536 N N . HIS A 1 190 ? -12.761 2.039 16.792 1.00 92.88 190 HIS A N 1
ATOM 1537 C CA . HIS A 1 190 ? -11.374 2.182 16.364 1.00 92.88 190 HIS A CA 1
ATOM 1538 C C . HIS A 1 190 ? -10.864 3.562 16.754 1.00 92.88 190 HIS A C 1
ATOM 1540 O O . HIS A 1 190 ? -11.572 4.554 16.564 1.00 92.88 190 HIS A O 1
ATOM 1546 N N . SER A 1 191 ? -9.661 3.614 17.322 1.00 90.44 191 SER A N 1
ATOM 1547 C CA . SER A 1 191 ? -9.068 4.843 17.853 1.00 90.44 191 SER A CA 1
ATOM 1548 C C . SER A 1 191 ? -7.842 5.251 17.045 1.00 90.44 191 SER A C 1
ATOM 1550 O O . SER A 1 191 ? -7.061 4.409 16.608 1.00 90.44 191 SER A O 1
ATOM 1552 N N . PHE A 1 192 ? -7.697 6.554 16.851 1.00 88.25 192 PHE A N 1
ATOM 1553 C CA . PHE A 1 192 ? -6.630 7.167 16.080 1.00 88.25 192 PHE A CA 1
ATOM 1554 C C . PHE A 1 192 ? -6.122 8.409 16.805 1.00 88.25 192 PHE A C 1
ATOM 1556 O O . PHE A 1 192 ? -6.901 9.079 17.494 1.00 88.25 192 PHE A O 1
ATOM 1563 N N . GLU A 1 193 ? -4.864 8.757 16.569 1.00 81.69 193 GLU A N 1
ATOM 1564 C CA . GLU A 1 193 ? -4.243 9.999 17.017 1.00 81.69 193 GLU A CA 1
ATOM 1565 C C . GLU A 1 193 ? -3.602 10.735 15.841 1.00 81.69 193 GLU A C 1
ATOM 1567 O O . GLU A 1 193 ? -2.931 10.137 15.008 1.00 81.69 193 GLU A O 1
ATOM 1572 N N . PHE A 1 194 ? -3.801 12.046 15.759 1.00 77.56 194 PHE A N 1
ATOM 1573 C CA . PHE A 1 194 ? -3.275 12.888 14.688 1.00 77.56 194 PHE A CA 1
ATOM 1574 C C . PHE A 1 194 ? -2.571 14.104 15.271 1.00 77.56 194 PHE A C 1
ATOM 1576 O O . PHE A 1 194 ? -2.995 14.654 16.286 1.00 77.56 194 PHE A O 1
ATOM 1583 N N . ARG A 1 195 ? -1.514 14.576 14.608 1.00 72.19 195 ARG A N 1
ATOM 1584 C CA . ARG A 1 195 ? -0.817 15.800 15.037 1.00 72.19 195 ARG A CA 1
ATOM 1585 C C . ARG A 1 195 ? -1.623 17.065 14.780 1.00 72.19 195 ARG A C 1
ATOM 1587 O O . ARG A 1 195 ? -1.466 18.046 15.497 1.00 72.19 195 ARG A O 1
ATOM 1594 N N . ASP A 1 196 ? -2.493 17.047 13.778 1.00 75.19 196 ASP A N 1
ATOM 1595 C CA . ASP A 1 196 ? -3.311 18.197 13.432 1.00 75.19 196 ASP A CA 1
ATOM 1596 C C . ASP A 1 196 ? -4.751 17.822 13.082 1.00 75.19 196 ASP A C 1
ATOM 1598 O O . ASP A 1 196 ? -5.106 16.686 12.755 1.00 75.19 196 ASP A O 1
ATOM 1602 N N . ARG A 1 197 ? -5.591 18.850 13.162 1.00 81.75 197 ARG A N 1
ATOM 1603 C CA . ARG A 1 197 ? -7.031 18.770 12.960 1.00 81.75 197 ARG A CA 1
ATOM 1604 C C . ARG A 1 197 ? -7.416 18.431 11.523 1.00 81.75 197 ARG A C 1
ATOM 1606 O O . ARG A 1 197 ? -8.414 17.748 11.320 1.00 81.75 197 ARG A O 1
ATOM 1613 N N . LEU A 1 198 ? -6.693 18.960 10.535 1.00 79.50 198 LEU A N 1
ATOM 1614 C CA . LEU A 1 198 ? -7.057 18.802 9.124 1.00 79.50 198 LEU A CA 1
ATOM 1615 C C . LEU A 1 198 ? -6.900 17.344 8.703 1.00 79.50 198 LEU A C 1
ATOM 1617 O O . LEU A 1 198 ? -7.793 16.789 8.070 1.00 79.50 198 LEU A O 1
ATOM 1621 N N . ASN A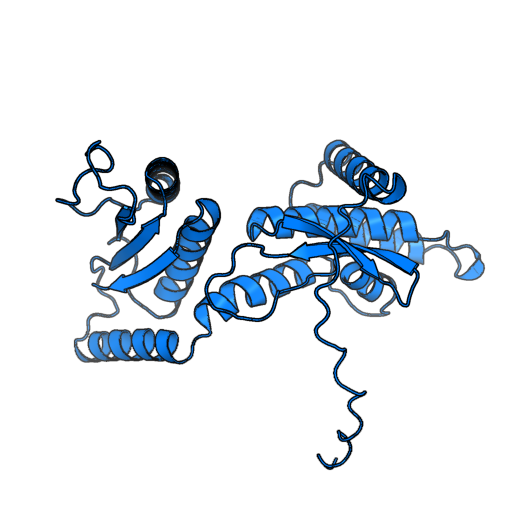 1 199 ? -5.819 16.717 9.150 1.00 79.50 199 ASN A N 1
ATOM 1622 C CA . ASN A 1 199 ? -5.555 15.303 8.971 1.00 79.50 199 ASN A CA 1
ATOM 1623 C C . ASN A 1 199 ? -6.605 14.415 9.652 1.00 79.50 199 ASN A C 1
ATOM 1625 O O . ASN A 1 199 ? -7.142 13.507 9.020 1.00 79.50 199 ASN A O 1
ATOM 1629 N N . ALA A 1 200 ? -6.995 14.729 10.891 1.00 84.56 200 ALA A N 1
ATOM 1630 C CA . ALA A 1 200 ? -8.067 14.001 11.569 1.00 84.56 200 ALA A CA 1
ATOM 1631 C C . ALA A 1 200 ? -9.426 14.118 10.842 1.00 84.56 200 ALA A C 1
ATOM 1633 O O . ALA A 1 200 ? -10.169 13.138 10.756 1.00 84.56 200 ALA A O 1
ATOM 1634 N N . ILE A 1 201 ? -9.754 15.299 10.293 1.00 84.81 201 ILE A N 1
ATOM 1635 C CA . ILE A 1 201 ? -10.976 15.516 9.496 1.00 84.81 201 ILE A CA 1
ATOM 1636 C C . ILE A 1 201 ? -10.919 14.706 8.200 1.00 84.81 201 ILE A C 1
ATOM 1638 O O . ILE A 1 201 ? -11.868 13.987 7.899 1.00 84.81 201 ILE A O 1
ATOM 1642 N N . ALA A 1 202 ? -9.813 14.784 7.462 1.00 82.06 202 ALA A N 1
ATOM 1643 C CA . ALA A 1 202 ? -9.657 14.076 6.197 1.00 82.06 202 ALA A CA 1
ATOM 1644 C C . ALA A 1 202 ? -9.697 12.546 6.389 1.00 82.06 202 ALA A C 1
ATOM 1646 O O . ALA A 1 202 ? -10.352 11.839 5.621 1.00 82.06 202 ALA A O 1
ATOM 1647 N N . ALA A 1 203 ? -9.091 12.039 7.469 1.00 83.19 203 ALA A N 1
ATOM 1648 C CA . ALA A 1 203 ? -9.186 10.638 7.867 1.00 83.19 203 ALA A CA 1
ATOM 1649 C C . ALA A 1 203 ? -10.626 10.211 8.163 1.00 83.19 203 ALA A C 1
ATOM 1651 O O . ALA A 1 203 ? -11.075 9.161 7.695 1.00 83.19 203 ALA A O 1
ATOM 1652 N N . TRP A 1 204 ? -11.368 11.030 8.913 1.00 92.25 204 TRP A N 1
ATOM 1653 C CA . TRP A 1 204 ? -12.786 10.795 9.166 1.00 92.25 204 TRP A CA 1
ATOM 1654 C C . TRP A 1 204 ? -13.597 10.768 7.866 1.00 92.25 204 TRP A C 1
ATOM 1656 O O . TRP A 1 204 ? -14.370 9.834 7.657 1.00 92.25 204 TRP A O 1
ATOM 1666 N N . GLU A 1 205 ? -13.413 11.746 6.980 1.00 86.75 205 GLU A N 1
ATOM 1667 C CA . GLU A 1 205 ? -14.125 11.814 5.702 1.00 86.75 205 GLU A CA 1
ATOM 1668 C C . GLU A 1 205 ? -13.871 10.558 4.859 1.00 86.75 205 GLU A C 1
ATOM 1670 O O . GLU A 1 205 ? -14.828 9.932 4.395 1.00 86.75 205 GLU A O 1
ATOM 1675 N N . ALA A 1 206 ? -12.615 10.113 4.759 1.00 83.25 206 ALA A N 1
ATOM 1676 C CA . ALA A 1 206 ? -12.251 8.878 4.067 1.00 83.25 206 ALA A CA 1
ATOM 1677 C C . ALA A 1 206 ? -12.921 7.638 4.680 1.00 83.25 206 ALA A C 1
ATOM 1679 O O . ALA A 1 206 ? -13.467 6.800 3.961 1.00 83.25 206 ALA A O 1
ATOM 1680 N N . LEU A 1 207 ? -12.933 7.523 6.011 1.00 88.75 207 LEU A N 1
ATOM 1681 C CA . LEU A 1 207 ? -13.600 6.421 6.708 1.00 88.75 207 LEU A CA 1
ATOM 1682 C C . LEU A 1 207 ? -15.122 6.470 6.508 1.00 88.75 207 LEU A C 1
ATOM 1684 O O . LEU A 1 207 ? -15.747 5.436 6.273 1.00 88.75 207 LEU A O 1
ATOM 1688 N N . SER A 1 208 ? -15.736 7.651 6.533 1.00 88.56 208 SER A N 1
ATOM 1689 C CA . SER A 1 208 ? -17.190 7.803 6.406 1.00 88.56 208 SER A CA 1
ATOM 1690 C C . SER A 1 208 ? -17.735 7.263 5.075 1.00 88.56 208 SER A C 1
ATOM 1692 O O . SER A 1 208 ? -18.800 6.642 5.049 1.00 88.56 208 SER A O 1
ATOM 1694 N N . ILE A 1 209 ? -16.959 7.377 3.988 1.00 81.44 209 ILE A N 1
ATOM 1695 C CA . ILE A 1 209 ? -17.288 6.814 2.665 1.00 81.44 209 ILE A CA 1
ATOM 1696 C C . ILE A 1 209 ? -17.423 5.283 2.723 1.00 81.44 209 ILE A C 1
ATOM 1698 O O . ILE A 1 209 ? -18.214 4.691 1.989 1.00 81.44 209 ILE A O 1
ATOM 1702 N N . HIS A 1 210 ? -16.698 4.632 3.634 1.00 81.94 210 HIS A N 1
ATOM 1703 C CA . HIS A 1 210 ? -16.715 3.183 3.846 1.00 81.94 210 HIS A CA 1
ATOM 1704 C C . HIS A 1 210 ? -17.665 2.738 4.973 1.00 81.94 210 HIS A C 1
ATOM 1706 O O . HIS A 1 210 ? -17.517 1.640 5.523 1.00 81.94 210 HIS A O 1
ATOM 1712 N N . GLY A 1 211 ? -18.639 3.583 5.324 1.00 87.31 211 GLY A N 1
ATOM 1713 C CA . GLY A 1 211 ? -19.702 3.264 6.279 1.00 87.31 211 GLY A CA 1
ATOM 1714 C C . GLY A 1 211 ? -19.296 3.372 7.749 1.00 87.31 211 GLY A C 1
ATOM 1715 O O . GLY A 1 211 ? -20.034 2.905 8.614 1.00 87.31 211 GLY A O 1
ATOM 1716 N N . TRP A 1 212 ? -18.139 3.965 8.051 1.00 93.50 212 TRP A N 1
ATOM 1717 C CA . TRP A 1 212 ? -17.737 4.244 9.429 1.00 93.50 212 TRP A CA 1
ATOM 1718 C C . TRP A 1 212 ? -18.518 5.425 10.008 1.00 93.50 212 TRP A C 1
ATOM 1720 O O . TRP A 1 212 ? -18.860 6.372 9.303 1.00 93.50 212 TRP A O 1
ATOM 1730 N N . GLN A 1 213 ? -18.782 5.375 11.312 1.00 93.12 213 GLN A N 1
ATOM 1731 C CA . GLN A 1 213 ? -19.547 6.390 12.034 1.00 93.12 213 GLN A CA 1
ATOM 1732 C C . GLN A 1 213 ? -18.714 7.005 13.158 1.00 93.12 213 GLN A C 1
ATOM 1734 O O . GLN A 1 213 ? -17.922 6.313 13.788 1.00 93.12 213 GLN A O 1
ATOM 1739 N N . LEU A 1 214 ? -18.878 8.298 13.432 1.00 90.81 214 LEU A N 1
ATOM 1740 C CA . LEU A 1 214 ? -18.127 8.988 14.483 1.00 90.81 214 LEU A CA 1
ATOM 1741 C C . LEU A 1 214 ? -18.734 8.684 15.860 1.00 90.81 214 LEU A C 1
ATOM 1743 O O . LEU A 1 214 ? -19.954 8.723 16.016 1.00 90.81 214 LEU A O 1
ATOM 1747 N N . VAL A 1 215 ? -17.912 8.376 16.867 1.00 85.25 215 VAL A N 1
ATOM 1748 C CA . VAL A 1 215 ? -18.413 8.102 18.226 1.00 85.25 215 VAL A CA 1
ATOM 1749 C C . VAL A 1 215 ? -18.998 9.380 18.846 1.00 85.25 215 VAL A C 1
ATOM 1751 O O . VAL A 1 215 ? -18.343 10.421 18.877 1.00 85.25 215 VAL A O 1
ATOM 1754 N N . GLU A 1 216 ? -20.232 9.302 19.360 1.00 69.00 216 GLU A N 1
ATOM 1755 C CA . GLU A 1 216 ? -20.919 10.429 20.009 1.00 69.00 216 GLU A CA 1
ATOM 1756 C C . GLU A 1 216 ? -20.103 11.009 21.176 1.00 69.00 216 GLU A C 1
ATOM 1758 O O . GLU A 1 216 ? -19.525 10.274 21.977 1.00 69.00 216 GLU A O 1
ATOM 1763 N N . GLY A 1 217 ? -20.085 12.340 21.299 1.00 54.59 217 GLY A N 1
ATOM 1764 C CA . GLY A 1 217 ? -19.453 13.025 22.430 1.00 54.59 217 GLY A CA 1
ATOM 1765 C C . GLY A 1 217 ? -17.930 13.169 22.349 1.00 54.59 217 GLY A C 1
ATOM 1766 O O . GLY A 1 217 ? -17.335 13.657 23.309 1.00 54.59 217 GLY A O 1
ATOM 1767 N N . GLN A 1 218 ? -17.283 12.814 21.230 1.00 60.25 218 GLN A N 1
ATOM 1768 C CA . GLN A 1 218 ? -15.942 13.344 20.973 1.00 60.25 218 GLN A CA 1
ATOM 1769 C C . GLN A 1 218 ? -16.020 14.879 20.944 1.00 60.25 218 GLN A C 1
ATOM 1771 O O . GLN A 1 218 ? -16.947 15.402 20.311 1.00 60.25 218 GLN A O 1
ATOM 1776 N N . PRO A 1 219 ? -15.092 15.609 21.611 1.00 51.53 219 PRO A N 1
ATOM 1777 C CA . PRO A 1 219 ? -14.959 17.038 21.375 1.00 51.53 219 PRO A CA 1
ATOM 1778 C C . PRO A 1 219 ? -14.811 17.143 19.875 1.00 51.53 219 PRO A C 1
ATOM 1780 O O . PRO A 1 219 ? -13.955 16.472 19.292 1.00 51.53 219 PRO A O 1
ATOM 1783 N N . ALA A 1 220 ? -15.776 17.813 19.253 1.00 48.97 220 ALA A N 1
ATOM 1784 C CA . ALA A 1 220 ? -15.896 17.778 17.819 1.00 48.97 220 ALA A CA 1
ATOM 1785 C C . ALA A 1 220 ? -14.517 18.082 17.231 1.00 48.97 220 ALA A C 1
ATOM 1787 O O . ALA A 1 220 ? -13.725 18.828 17.818 1.00 48.97 220 ALA A O 1
ATOM 1788 N N . LEU A 1 221 ? -14.258 17.578 16.035 1.00 54.03 221 LEU A N 1
ATOM 1789 C CA . LEU A 1 221 ? -13.238 18.107 15.138 1.00 54.03 221 LEU A CA 1
ATOM 1790 C C . LEU A 1 221 ? -13.449 19.621 14.871 1.00 54.03 221 LEU A C 1
ATOM 1792 O O . LEU A 1 221 ? -13.181 20.072 13.774 1.00 54.03 221 LEU A O 1
ATOM 1796 N N . MET A 1 222 ? -14.009 20.415 15.790 1.00 46.00 222 MET A N 1
ATOM 1797 C CA . MET A 1 222 ? -14.502 21.780 15.718 1.00 46.00 222 MET A CA 1
ATOM 1798 C C . MET A 1 222 ? -14.160 22.604 16.966 1.00 46.00 222 MET A C 1
ATOM 1800 O O . MET A 1 222 ? -14.519 23.774 16.962 1.00 46.00 222 MET A O 1
ATOM 1804 N N . ASP A 1 223 ? -13.500 22.063 18.000 1.00 54.34 223 ASP A N 1
ATOM 1805 C CA . ASP A 1 223 ? -13.048 22.897 19.123 1.00 54.34 223 ASP A CA 1
ATOM 1806 C C . ASP A 1 223 ? -11.748 23.628 18.728 1.00 54.34 223 ASP A C 1
ATOM 1808 O O . ASP A 1 223 ? -10.717 22.979 18.541 1.00 54.34 223 ASP A O 1
ATOM 1812 N N . PRO A 1 224 ? -11.765 24.953 18.490 1.00 53.50 224 PRO A N 1
ATOM 1813 C CA . PRO A 1 224 ? -10.628 25.658 17.904 1.00 53.50 224 PRO A CA 1
ATOM 1814 C C . PRO A 1 224 ? -9.539 26.000 18.931 1.00 53.50 224 PRO A C 1
ATOM 1816 O O . PRO A 1 224 ? -8.535 26.605 18.562 1.00 53.50 224 PRO A O 1
ATOM 1819 N N . VAL A 1 225 ? -9.730 25.646 20.206 1.00 53.91 225 VAL A N 1
ATOM 1820 C CA . VAL A 1 225 ? -8.845 26.017 21.313 1.00 53.91 225 VAL A CA 1
ATOM 1821 C C . VAL A 1 225 ? -8.267 24.751 21.944 1.00 53.91 225 VAL A C 1
ATOM 1823 O O . VAL A 1 225 ? -8.711 24.308 22.997 1.00 53.91 225 VAL A O 1
ATOM 1826 N N . ARG A 1 226 ? -7.280 24.144 21.283 1.00 55.69 226 ARG A N 1
ATOM 1827 C CA . ARG A 1 226 ? -6.408 23.133 21.899 1.00 55.69 226 ARG A CA 1
ATOM 1828 C C . ARG A 1 226 ? -4.990 23.672 21.999 1.00 55.69 226 ARG A C 1
ATOM 1830 O O . ARG A 1 226 ? -4.538 24.394 21.110 1.00 55.69 226 ARG A O 1
ATOM 1837 N N . GLU A 1 227 ? -4.324 23.356 23.104 1.00 53.97 227 GLU A N 1
ATOM 1838 C CA . GLU A 1 227 ? -2.914 23.680 23.312 1.00 53.97 227 GLU A CA 1
ATOM 1839 C C . GLU A 1 227 ? -2.057 22.964 22.251 1.00 53.97 227 GLU A C 1
ATOM 1841 O O . GLU A 1 227 ? -2.418 21.887 21.779 1.00 53.97 227 GLU A O 1
ATOM 1846 N N . MET A 1 228 ? -0.943 23.582 21.838 1.00 51.22 228 MET A N 1
ATOM 1847 C CA . MET A 1 228 ? -0.126 23.141 20.691 1.00 51.22 228 MET A CA 1
ATOM 1848 C C . MET A 1 228 ? 0.460 21.720 20.810 1.00 51.22 228 MET A C 1
ATOM 1850 O O . MET A 1 228 ? 0.939 21.200 19.804 1.00 51.22 228 MET A O 1
ATOM 1854 N N . ASP A 1 229 ? 0.386 21.096 21.987 1.00 54.94 229 ASP A N 1
ATOM 1855 C CA . ASP A 1 229 ? 0.991 19.793 22.281 1.00 54.94 229 ASP A CA 1
ATOM 1856 C C . ASP A 1 229 ? -0.028 18.639 22.401 1.00 54.94 229 ASP A C 1
ATOM 1858 O O . ASP A 1 229 ? 0.365 17.492 22.619 1.00 54.94 229 ASP A O 1
ATOM 1862 N N . GLU A 1 230 ? -1.335 18.888 22.248 1.00 65.69 230 GLU A N 1
ATOM 1863 C CA . GLU A 1 230 ? -2.349 17.827 22.335 1.00 65.69 230 GLU A CA 1
ATOM 1864 C C . GLU A 1 230 ? -2.644 17.176 20.975 1.00 65.69 230 GLU A C 1
ATOM 1866 O O . GLU A 1 230 ? -3.111 17.828 20.036 1.00 65.69 230 GLU A O 1
ATOM 1871 N N . LEU A 1 231 ? -2.465 15.852 20.888 1.00 73.44 231 LEU A N 1
ATOM 1872 C CA . LEU A 1 231 ? -2.876 15.067 19.723 1.00 73.44 231 LEU A CA 1
ATOM 1873 C C . LEU A 1 231 ? -4.405 15.094 19.537 1.00 73.44 231 LEU A C 1
ATOM 1875 O O . LEU A 1 231 ? -5.212 15.053 20.476 1.00 73.44 231 LEU A O 1
ATOM 1879 N N . TRP A 1 232 ? -4.825 15.146 18.278 1.00 80.19 232 TRP A N 1
ATOM 1880 C CA . TRP A 1 232 ? -6.213 15.036 17.854 1.00 80.19 232 TRP A CA 1
ATOM 1881 C C . TRP A 1 232 ? -6.640 13.574 17.865 1.00 80.19 232 TRP A C 1
ATOM 1883 O O . TRP A 1 232 ? -6.201 12.787 17.033 1.00 80.19 232 TRP A O 1
ATOM 1893 N N . SER A 1 233 ? -7.520 13.209 18.797 1.00 86.06 233 SER A N 1
ATOM 1894 C CA . SER A 1 233 ? -8.038 11.844 18.886 1.00 86.06 233 SER A CA 1
ATOM 1895 C C . SER A 1 233 ? -9.315 11.691 18.067 1.00 86.06 233 SER A C 1
ATOM 1897 O O . SER A 1 233 ? -10.311 12.368 18.332 1.00 86.06 233 SER A O 1
ATOM 1899 N N . LEU A 1 234 ? -9.318 10.754 17.123 1.00 88.69 234 LEU A N 1
ATOM 1900 C CA . LEU A 1 234 ? -10.501 10.355 16.363 1.00 88.69 234 LEU A CA 1
ATOM 1901 C C . LEU A 1 234 ? -10.933 8.958 16.806 1.00 88.69 234 LEU A C 1
ATOM 1903 O O . LEU A 1 234 ? -10.125 8.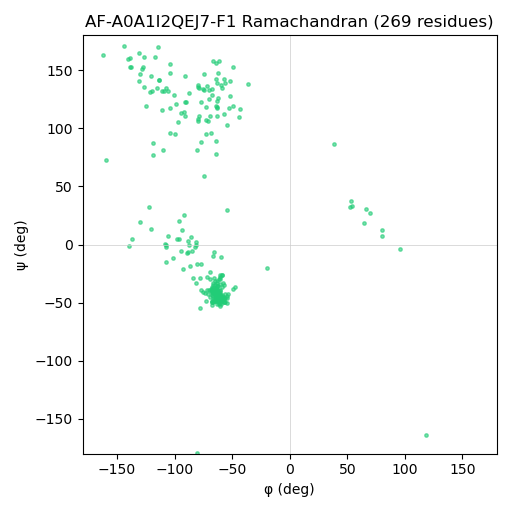036 16.885 1.00 88.69 234 LEU A O 1
ATOM 1907 N N . LYS A 1 235 ? -12.227 8.797 17.077 1.00 92.62 235 LYS A N 1
ATOM 1908 C CA . LYS A 1 235 ? -12.846 7.504 17.352 1.00 92.62 235 LYS A CA 1
ATOM 1909 C C . LYS A 1 235 ? -14.003 7.294 16.404 1.00 92.62 235 LYS A C 1
ATOM 1911 O O . LYS A 1 235 ? -14.981 8.043 16.421 1.00 92.62 235 LYS A O 1
ATOM 1916 N N . VAL A 1 236 ? -13.897 6.241 15.610 1.00 93.88 236 VAL A N 1
ATOM 1917 C CA . VAL A 1 236 ? -14.963 5.807 14.711 1.00 93.88 236 VAL A CA 1
ATOM 1918 C C . VAL A 1 236 ? -15.441 4.430 15.109 1.00 93.88 236 VAL A C 1
ATOM 1920 O O . VAL A 1 236 ? -14.746 3.699 15.807 1.00 93.88 236 VAL A O 1
ATOM 1923 N N . TYR A 1 237 ? -16.628 4.061 14.661 1.00 94.44 237 TYR A N 1
ATOM 1924 C CA . TYR A 1 237 ? -17.166 2.742 14.890 1.00 94.44 237 TYR A CA 1
ATOM 1925 C C . TYR A 1 237 ? -17.909 2.198 13.680 1.00 94.44 237 TYR A C 1
ATOM 1927 O O . TYR A 1 237 ? -18.360 2.953 12.814 1.00 94.44 237 TYR A O 1
ATOM 1935 N N . ARG A 1 238 ? -18.059 0.874 13.659 1.00 91.50 238 ARG A N 1
ATOM 1936 C CA . ARG A 1 238 ? -18.974 0.146 12.778 1.00 91.50 238 ARG A CA 1
ATOM 1937 C C . ARG A 1 238 ? -19.665 -0.978 13.530 1.00 91.50 238 ARG A C 1
ATOM 1939 O O . ARG A 1 238 ? -19.140 -1.494 14.509 1.00 91.50 238 ARG A O 1
ATOM 1946 N N . GLU A 1 239 ? -20.855 -1.336 13.076 1.00 91.31 239 GLU A N 1
ATOM 1947 C CA . GLU A 1 239 ? -21.695 -2.380 13.679 1.00 91.31 239 GLU A CA 1
ATOM 1948 C C . GLU A 1 239 ? -22.335 -3.296 12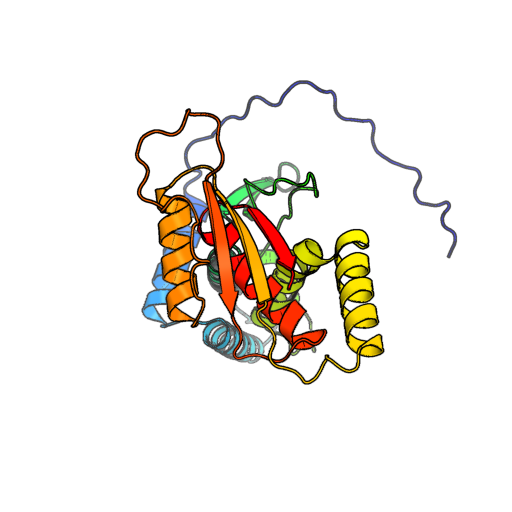.624 1.00 91.31 239 GLU A C 1
ATOM 1950 O O . GLU A 1 239 ? -23.139 -4.166 12.938 1.00 91.31 239 GLU A O 1
ATOM 1955 N N . ASP A 1 240 ? -21.990 -3.121 11.350 1.00 86.25 240 ASP A N 1
ATOM 1956 C CA . ASP A 1 240 ? -22.542 -3.872 10.224 1.00 86.25 240 ASP A CA 1
ATOM 1957 C C . ASP A 1 240 ? -21.798 -5.192 9.951 1.00 86.25 240 ASP A C 1
ATOM 1959 O O . ASP A 1 240 ? -22.361 -6.099 9.330 1.00 86.25 240 ASP A O 1
ATOM 1963 N N . LEU A 1 241 ? -20.567 -5.332 10.456 1.00 84.00 241 LEU A N 1
ATOM 1964 C CA . LEU A 1 241 ? -19.680 -6.474 10.216 1.00 84.00 241 LEU A CA 1
ATOM 1965 C C . LEU A 1 241 ? -19.603 -7.439 11.419 1.00 84.00 241 LEU A C 1
ATOM 1967 O O . LEU A 1 241 ? -19.674 -6.999 12.568 1.00 84.00 241 LEU A O 1
ATOM 1971 N N . PRO A 1 242 ? -19.426 -8.756 11.183 1.00 83.69 242 PRO A N 1
ATOM 1972 C CA . PRO A 1 242 ? -19.179 -9.724 12.253 1.00 83.69 242 PRO A CA 1
ATOM 1973 C C . PRO A 1 242 ? -17.823 -9.479 12.929 1.00 83.69 242 PRO A C 1
ATOM 1975 O O . PRO A 1 242 ? -16.918 -8.901 12.321 1.00 83.69 242 PRO A O 1
ATOM 1978 N N . ILE A 1 243 ? -17.663 -9.961 14.163 1.00 83.19 243 ILE A N 1
ATOM 1979 C CA . ILE A 1 243 ? -16.413 -9.849 14.930 1.00 83.19 243 ILE A CA 1
ATOM 1980 C C . ILE A 1 243 ? -15.708 -11.195 14.918 1.00 83.19 243 ILE A C 1
ATOM 1982 O O . ILE A 1 243 ? -16.011 -12.094 15.702 1.00 83.19 243 ILE A O 1
ATOM 1986 N N . ASN A 1 244 ? -14.773 -11.343 13.990 1.00 81.12 244 ASN A N 1
ATOM 1987 C CA . ASN A 1 244 ? -13.920 -12.513 13.884 1.00 81.12 244 ASN A CA 1
ATOM 1988 C C . ASN A 1 244 ? -12.512 -12.097 13.437 1.00 81.12 244 ASN A C 1
ATOM 1990 O O . ASN A 1 244 ? -12.278 -10.948 13.066 1.00 81.12 244 ASN A O 1
ATOM 1994 N N . ALA A 1 245 ? -11.571 -13.039 13.476 1.00 74.69 245 ALA A N 1
ATOM 1995 C CA . ALA A 1 245 ? -10.172 -12.766 13.153 1.00 74.69 245 ALA A CA 1
ATOM 1996 C C . ALA A 1 245 ? -9.979 -12.169 11.746 1.00 74.69 245 ALA A C 1
ATOM 1998 O O . ALA A 1 245 ? -9.116 -11.317 11.551 1.00 74.69 245 ALA A O 1
ATOM 1999 N N . GLU A 1 246 ? -10.790 -12.588 10.772 1.00 75.69 246 GLU A N 1
ATOM 2000 C CA . GLU A 1 246 ? -10.693 -12.111 9.394 1.00 75.69 246 GLU A CA 1
ATOM 2001 C C . GLU A 1 246 ? -11.191 -10.668 9.261 1.00 75.69 246 GLU A C 1
ATOM 2003 O O . GLU A 1 246 ? -10.484 -9.825 8.701 1.00 75.69 246 GLU A O 1
ATOM 2008 N N . THR A 1 247 ? -12.371 -10.354 9.808 1.00 80.88 247 THR A N 1
ATOM 2009 C CA . THR A 1 247 ? -12.917 -8.993 9.758 1.00 80.88 247 THR A CA 1
ATOM 2010 C C . THR A 1 247 ? -12.091 -8.015 10.574 1.00 80.88 247 THR A C 1
ATOM 2012 O O . THR A 1 247 ? -11.819 -6.931 10.065 1.00 80.88 247 THR A O 1
ATOM 2015 N N . ILE A 1 248 ? -11.627 -8.386 11.771 1.00 81.75 248 ILE A N 1
ATOM 2016 C CA . ILE A 1 248 ? -10.742 -7.528 12.573 1.00 81.75 248 ILE A CA 1
ATOM 2017 C C . ILE A 1 248 ? -9.454 -7.229 11.805 1.00 81.75 248 ILE A C 1
ATOM 2019 O O . ILE A 1 248 ? -9.115 -6.061 11.617 1.00 81.75 248 ILE A O 1
ATOM 2023 N N . ALA A 1 249 ? -8.781 -8.242 11.251 1.00 74.44 249 ALA A N 1
ATOM 2024 C CA . ALA A 1 249 ? -7.567 -8.022 10.465 1.00 74.44 249 ALA A CA 1
ATOM 2025 C C . ALA A 1 249 ? -7.816 -7.131 9.233 1.00 74.44 249 ALA A C 1
ATOM 2027 O O . ALA A 1 249 ? -7.016 -6.246 8.924 1.00 74.44 249 ALA A O 1
ATOM 2028 N N . ALA A 1 250 ? -8.933 -7.330 8.525 1.00 74.25 250 ALA A N 1
ATOM 2029 C CA . ALA A 1 250 ? -9.298 -6.498 7.381 1.00 74.25 250 ALA A CA 1
ATOM 2030 C C . ALA A 1 250 ? -9.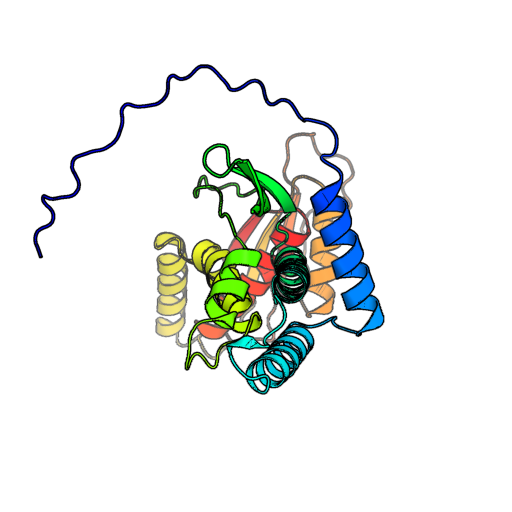581 -5.041 7.781 1.00 74.25 250 ALA A C 1
ATOM 2032 O O . ALA A 1 250 ? -9.139 -4.120 7.094 1.00 74.25 250 ALA A O 1
ATOM 2033 N N . GLN A 1 251 ? -10.276 -4.824 8.895 1.00 83.88 251 GLN A N 1
ATOM 2034 C CA . GLN A 1 251 ? -10.553 -3.492 9.422 1.00 83.88 251 GLN A CA 1
ATOM 2035 C C . GLN A 1 251 ? -9.287 -2.789 9.891 1.00 83.88 251 GLN A C 1
ATOM 2037 O O . GLN A 1 251 ? -9.086 -1.636 9.524 1.00 83.88 251 GLN A O 1
ATOM 2042 N N . ARG A 1 252 ? -8.401 -3.487 10.614 1.00 80.25 252 ARG A N 1
ATOM 2043 C CA . ARG A 1 252 ? -7.089 -2.958 11.003 1.00 80.25 252 ARG A CA 1
ATOM 2044 C C . ARG A 1 252 ? -6.314 -2.483 9.783 1.00 80.25 252 ARG A C 1
ATOM 2046 O O . ARG A 1 252 ? -5.842 -1.360 9.797 1.00 80.25 252 ARG A O 1
ATOM 2053 N N . ARG A 1 253 ? -6.270 -3.257 8.691 1.00 74.38 253 ARG A N 1
ATOM 2054 C CA . ARG A 1 253 ? -5.626 -2.810 7.440 1.00 74.38 253 ARG A CA 1
ATOM 2055 C C . ARG A 1 253 ? -6.219 -1.507 6.906 1.00 74.38 253 ARG A C 1
ATOM 2057 O O . ARG A 1 253 ? -5.469 -0.604 6.552 1.00 74.38 253 ARG A O 1
ATOM 2064 N N . VAL A 1 254 ? -7.548 -1.392 6.865 1.00 80.38 254 VAL A N 1
ATOM 2065 C CA . VAL A 1 254 ? -8.216 -0.160 6.415 1.00 80.38 254 VAL A CA 1
ATOM 2066 C C . VAL A 1 254 ? -7.880 1.012 7.337 1.00 80.38 254 VAL A C 1
ATOM 2068 O O . VAL A 1 254 ? -7.493 2.068 6.847 1.00 80.38 254 VAL A O 1
ATOM 2071 N N . CYS A 1 255 ? -7.995 0.830 8.652 1.00 84.19 255 CYS A N 1
ATOM 2072 C CA . CYS A 1 255 ? -7.730 1.867 9.644 1.00 84.19 255 CYS A CA 1
ATOM 2073 C C . CYS A 1 255 ? -6.255 2.282 9.655 1.00 84.19 255 CYS A C 1
ATOM 2075 O O . CYS A 1 255 ? -5.975 3.468 9.558 1.00 84.19 255 CYS A O 1
ATOM 2077 N N . SER A 1 256 ? -5.314 1.338 9.676 1.00 75.44 256 SER A N 1
ATOM 2078 C CA . SER A 1 256 ? -3.880 1.616 9.565 1.00 75.44 256 SER A CA 1
ATOM 2079 C C . SER A 1 256 ? -3.563 2.391 8.290 1.00 75.44 256 SER A C 1
ATOM 2081 O O . SER A 1 256 ? -2.890 3.410 8.364 1.00 75.44 256 SER A O 1
ATOM 2083 N N . ARG A 1 257 ? -4.107 1.980 7.134 1.00 72.88 257 ARG A N 1
ATOM 2084 C CA . ARG A 1 257 ? -3.906 2.706 5.871 1.00 72.88 257 ARG A CA 1
ATOM 2085 C C . ARG A 1 257 ? -4.448 4.131 5.942 1.00 72.88 257 ARG A C 1
ATOM 2087 O O . ARG A 1 257 ? -3.760 5.054 5.533 1.00 72.88 257 ARG A O 1
ATOM 2094 N N . VAL A 1 258 ? -5.649 4.331 6.490 1.00 77.88 258 VAL A N 1
ATOM 2095 C CA . VAL A 1 258 ? -6.199 5.682 6.680 1.00 77.88 258 VAL A CA 1
ATOM 2096 C C . VAL A 1 258 ? -5.323 6.505 7.623 1.00 77.88 258 VAL A C 1
ATOM 2098 O O . VAL A 1 258 ? -5.021 7.648 7.306 1.00 77.88 258 VAL A O 1
ATOM 2101 N N . ALA A 1 259 ? -4.903 5.946 8.758 1.00 74.06 259 ALA A N 1
ATOM 2102 C CA . ALA A 1 259 ? -4.045 6.645 9.708 1.00 74.06 259 ALA A CA 1
ATOM 2103 C C . ALA A 1 259 ? -2.761 7.108 9.018 1.00 74.06 259 ALA A C 1
ATOM 2105 O O . ALA A 1 259 ? -2.465 8.297 9.035 1.00 74.06 259 ALA A O 1
ATOM 2106 N N . CYS A 1 260 ? -2.085 6.212 8.297 1.00 66.69 260 CYS A N 1
ATOM 2107 C CA . CYS A 1 260 ? -0.917 6.571 7.508 1.00 66.69 260 CYS A CA 1
ATOM 2108 C C . CYS A 1 260 ? -1.248 7.674 6.483 1.00 66.69 260 CYS A C 1
ATOM 2110 O O . CYS A 1 260 ? -0.514 8.658 6.419 1.00 66.69 260 CYS A O 1
ATOM 2112 N N . ASN A 1 261 ? -2.360 7.553 5.730 1.00 63.41 261 ASN A N 1
ATOM 2113 C CA . ASN A 1 261 ? -2.733 8.465 4.622 1.00 63.41 261 ASN A CA 1
ATOM 2114 C C . ASN A 1 261 ? -2.875 9.913 5.073 1.00 63.41 261 ASN A C 1
ATOM 2116 O O . ASN A 1 261 ? -2.697 10.836 4.280 1.00 63.41 261 ASN A O 1
ATOM 2120 N N . TYR A 1 262 ? -3.186 10.090 6.349 1.00 74.50 262 TYR A N 1
ATOM 2121 C CA . TYR A 1 262 ? -3.395 11.384 6.961 1.00 74.50 262 TYR A CA 1
ATOM 2122 C C . TYR A 1 262 ? -2.451 11.591 8.144 1.00 74.50 262 TYR A C 1
ATOM 2124 O O . TYR A 1 262 ? -2.818 12.253 9.103 1.00 74.50 262 TYR A O 1
ATOM 2132 N N . TYR A 1 263 ? -1.237 11.032 8.099 1.00 71.00 263 TYR A N 1
ATOM 2133 C CA . TYR A 1 263 ? -0.167 11.317 9.067 1.00 71.00 263 TYR A CA 1
ATOM 2134 C C . TYR A 1 263 ? -0.576 11.132 10.543 1.00 71.00 263 TYR A C 1
ATOM 2136 O O . TYR A 1 263 ? -0.197 11.905 11.428 1.00 71.00 263 TYR A O 1
ATOM 2144 N N . GLY A 1 264 ? -1.391 10.115 10.798 1.00 70.25 264 GLY A N 1
ATOM 2145 C CA . GLY A 1 264 ? -1.864 9.713 12.112 1.00 70.25 264 GLY A CA 1
ATOM 2146 C C . GLY A 1 264 ? -1.353 8.346 12.539 1.00 70.25 264 GLY A C 1
ATOM 2147 O O . GLY A 1 264 ? -0.797 7.571 11.761 1.00 70.25 264 GLY A O 1
ATOM 2148 N N . LEU A 1 265 ? -1.597 8.047 13.805 1.00 74.19 265 LEU A N 1
ATOM 2149 C CA . LEU A 1 265 ? -1.336 6.777 14.451 1.00 74.19 265 LEU A CA 1
ATOM 2150 C C . LEU A 1 265 ? -2.663 6.047 14.662 1.00 74.19 265 LEU A C 1
ATOM 2152 O O . LEU A 1 265 ? -3.642 6.634 15.120 1.00 74.19 265 LEU A O 1
ATOM 2156 N N . TYR A 1 266 ? -2.709 4.769 14.297 1.00 82.81 266 TYR A N 1
ATOM 2157 C CA . TYR A 1 266 ? -3.835 3.898 14.608 1.00 82.81 266 TYR A CA 1
ATOM 2158 C C . TYR A 1 266 ? -3.537 3.136 15.901 1.00 82.81 266 TYR A C 1
ATOM 2160 O O . TYR A 1 266 ? -2.661 2.276 15.922 1.00 82.81 266 TYR A O 1
ATOM 2168 N N . GLU A 1 267 ? -4.297 3.434 16.950 1.00 77.88 267 GLU A N 1
ATOM 2169 C CA . GLU A 1 267 ? -4.105 2.891 18.304 1.00 77.88 267 GLU A CA 1
ATOM 2170 C C . GLU A 1 267 ? -4.693 1.485 18.472 1.00 77.88 267 GLU A C 1
ATOM 2172 O O . GLU A 1 267 ? -4.386 0.779 19.427 1.00 77.88 267 GLU A O 1
ATOM 2177 N N . GLY A 1 268 ? -5.575 1.068 17.562 1.00 83.12 268 GLY A N 1
ATOM 2178 C CA . GLY A 1 268 ? -6.262 -0.217 17.647 1.00 83.12 268 GLY A CA 1
ATOM 2179 C C . GLY A 1 268 ? -7.777 -0.092 17.766 1.00 83.12 268 GLY A C 1
ATOM 2180 O O . GLY A 1 268 ? -8.384 0.942 17.461 1.00 83.12 268 GLY A O 1
ATOM 2181 N N . TRP A 1 269 ? -8.396 -1.194 18.180 1.00 90.25 269 TRP A N 1
ATOM 2182 C CA . TRP A 1 269 ? -9.843 -1.357 18.243 1.00 90.25 269 TRP A CA 1
ATOM 2183 C C . TRP A 1 269 ? -10.284 -1.900 19.602 1.00 90.25 269 TRP A C 1
ATOM 2185 O O . TRP A 1 269 ? -9.464 -2.355 20.391 1.00 90.25 269 TRP A O 1
ATOM 2195 N N . ARG A 1 270 ? -11.583 -1.789 19.880 1.00 88.38 270 ARG A N 1
ATOM 2196 C CA . ARG A 1 270 ? -12.260 -2.287 21.086 1.00 88.38 270 ARG A CA 1
ATOM 2197 C C . ARG A 1 270 ? -13.765 -2.374 20.848 1.00 88.38 270 ARG A C 1
ATOM 2199 O O . ARG A 1 270 ? -14.266 -1.718 19.932 1.00 88.38 270 ARG A O 1
ATOM 2206 N N . LEU A 1 271 ? -14.496 -3.110 21.679 1.00 84.50 271 LEU A N 1
ATOM 2207 C CA . LEU A 1 271 ? -15.971 -3.117 21.672 1.00 84.50 271 LEU A CA 1
ATOM 2208 C C . LEU A 1 271 ? -16.603 -1.963 22.462 1.00 84.50 271 LEU A C 1
ATOM 2210 O O . LEU A 1 271 ? -16.028 -1.552 23.494 1.00 84.50 271 LEU A O 1
#

pLDDT: mean 72.41, std 18.22, range [27.92, 94.81]

Foldseek 3Di:
DDPPPPPDDPDDDDPPPPPPPPPPDPPPVVVLLVVLVVVCVVQVVPDPVSLQVLLVVVLVVQVVDDPVGRDDCLSVLSSSLSSLVVVLCVQLVWDWDFDQDPVVRDTFTWTWDPQPPPPDPTDIDGSSVVQVCVSPDPPDPDHSVVVSVVVLCCRLVVVCPPVVNVVVLVVQQVVCVVVVNQQAQDKKKWKKWALDLVLLVQLVVVVVVVVKAWDPPDPPSPPPDDDNPDTDMTMIIDRPDGRDPVVQSVVSSVSCSSQSVSVMDTPGMDD

Organism: NCBI:txid185761

Mean predicted aligned error: 15.66 Å

Radius of gyration: 23.11 Å; Cα contacts (8 Å, |Δi|>4): 308; chains: 1; bounding box: 58×52×57 Å

InterPro domains:
  IPR009671 Regulator of ribonuclease activity B domain [PF06877] (169-269)

Solvent-accessible surface area (backbone atoms only — not comparable to full-atom values): 15904 Å² total; per-residue (Å²): 139,77,86,78,80,81,79,78,78,76,81,82,78,75,91,65,81,76,79,77,72,83,69,80,76,75,71,63,56,67,45,47,51,52,50,24,52,54,47,28,64,76,70,63,48,82,49,57,66,48,49,26,54,49,48,52,55,52,50,51,62,47,64,73,38,56,84,92,68,44,72,85,57,63,67,59,38,46,30,53,13,46,50,53,40,49,53,42,19,65,73,70,63,28,45,81,42,80,44,74,38,79,91,76,74,39,79,37,69,31,35,34,54,96,74,68,89,78,78,70,72,84,59,75,44,52,33,42,61,59,34,46,52,46,70,71,44,86,87,63,90,59,48,58,43,58,53,44,53,50,48,49,45,48,60,58,42,53,76,56,54,48,66,63,62,51,46,50,56,50,48,55,50,48,54,34,50,77,68,73,40,39,82,42,61,52,57,39,38,36,38,33,38,12,80,43,67,68,33,46,50,53,35,47,55,60,41,40,78,74,66,40,40,74,52,86,86,57,81,54,105,72,68,89,85,67,66,97,83,61,66,38,74,48,49,34,29,42,46,88,53,56,54,45,75,66,50,50,53,53,48,49,52,53,48,43,49,40,20,55,77,32,68,28,45,59,78,49,75,46,112